Protein AF-A0A7C3T074-F1 (afdb_monomer)

pLDDT: mean 73.23, std 28.39, range [26.39, 98.81]

Nearest PDB structures (foldseek):
  8yrv-assembly1_A-2  TM=8.945E-01  e=2.698E-10  Haliscomenobacter hydrossis DSM 1100
  4daa-assembly1_A  TM=9.000E-01  e=7.318E-10  Bacillus sp. YM-1
  7z79-assembly1_F  TM=8.142E-01  e=2.885E-09  Variovorax paradoxus B4
  7z79-assembly1_D  TM=8.324E-01  e=1.069E-08  Variovorax paradoxus B4
  7z79-assembly1_C  TM=8.256E-01  e=1.371E-08  Variovorax paradoxus B4

Structure (mmCIF, N/CA/C/O backbone):
data_AF-A0A7C3T074-F1
#
_entry.id   AF-A0A7C3T074-F1
#
loop_
_atom_site.group_PDB
_atom_site.id
_atom_site.type_symbol
_atom_site.label_atom_id
_atom_site.label_alt_id
_atom_site.label_comp_id
_atom_site.label_asym_id
_atom_site.label_entity_id
_atom_site.label_seq_id
_atom_site.pdbx_PDB_ins_code
_atom_site.Cartn_x
_atom_site.Cartn_y
_atom_site.Cartn_z
_atom_site.occupancy
_atom_site.B_iso_or_equiv
_atom_site.auth_seq_id
_atom_site.auth_comp_id
_atom_site.auth_asym_id
_atom_site.auth_atom_id
_atom_site.pdbx_PDB_model_num
ATOM 1 N N . MET A 1 1 ? 30.906 -61.778 -3.008 1.00 41.53 1 MET A N 1
ATOM 2 C CA . MET A 1 1 ? 32.115 -61.443 -3.786 1.00 41.53 1 MET A CA 1
ATOM 3 C C . MET A 1 1 ? 32.134 -59.931 -3.968 1.00 41.53 1 MET A C 1
ATOM 5 O O . MET A 1 1 ? 31.502 -59.419 -4.876 1.00 41.53 1 MET A O 1
ATOM 9 N N . SER A 1 2 ? 32.759 -59.229 -3.026 1.00 39.94 2 SER A N 1
ATOM 10 C CA . SER A 1 2 ? 33.323 -57.876 -3.220 1.00 39.94 2 SER A CA 1
ATOM 11 C C . SER A 1 2 ? 34.780 -58.070 -3.710 1.00 39.94 2 SER A C 1
ATOM 13 O O . SER A 1 2 ? 35.243 -59.211 -3.583 1.00 39.94 2 SER A O 1
ATOM 15 N N . PRO A 1 3 ? 35.536 -57.078 -4.241 1.00 50.94 3 PRO A N 1
ATOM 16 C CA . PRO A 1 3 ? 35.605 -55.659 -3.832 1.00 50.94 3 PRO A CA 1
ATOM 17 C C . PRO A 1 3 ? 35.606 -54.669 -5.033 1.00 50.94 3 PRO A C 1
ATOM 19 O O . PRO A 1 3 ? 35.725 -55.079 -6.176 1.00 50.94 3 PRO A O 1
ATOM 22 N N . GLY A 1 4 ? 35.418 -53.351 -4.917 1.00 31.84 4 GLY A N 1
ATOM 23 C CA . GLY A 1 4 ? 35.712 -52.434 -3.818 1.00 31.84 4 GLY A CA 1
ATOM 24 C C . GLY A 1 4 ? 37.075 -51.764 -4.030 1.00 31.84 4 GLY A C 1
ATOM 25 O O . GLY A 1 4 ? 38.063 -52.316 -3.575 1.00 31.84 4 GLY A O 1
ATOM 26 N N . TRP A 1 5 ? 37.121 -50.598 -4.685 1.00 33.44 5 TRP A N 1
ATOM 27 C CA . TRP A 1 5 ? 38.240 -49.632 -4.660 1.00 33.44 5 TRP A CA 1
ATOM 28 C C . TRP A 1 5 ? 37.611 -48.225 -4.698 1.00 33.44 5 TRP A C 1
ATOM 30 O O . TRP A 1 5 ? 36.889 -47.904 -5.635 1.00 33.44 5 TRP A O 1
ATOM 40 N N . CYS A 1 6 ? 37.533 -47.529 -3.561 1.00 30.89 6 CYS A N 1
ATOM 41 C CA . CYS A 1 6 ? 38.534 -46.630 -2.956 1.00 30.89 6 CYS A CA 1
ATOM 42 C C . CYS A 1 6 ? 38.555 -45.216 -3.575 1.00 30.89 6 CYS A C 1
ATOM 44 O O . CYS A 1 6 ? 39.003 -45.012 -4.697 1.00 30.89 6 CYS A O 1
ATOM 46 N N . ALA A 1 7 ? 38.056 -44.265 -2.774 1.00 33.47 7 ALA A N 1
ATOM 47 C CA . ALA A 1 7 ? 38.120 -42.799 -2.889 1.00 33.47 7 ALA A CA 1
ATOM 48 C C . ALA A 1 7 ? 39.539 -42.271 -2.520 1.00 33.47 7 ALA A C 1
ATOM 50 O O . ALA A 1 7 ? 40.455 -43.093 -2.479 1.00 33.47 7 ALA A O 1
ATOM 51 N N . PRO A 1 8 ? 39.769 -41.012 -2.063 1.00 48.97 8 PRO A N 1
ATOM 52 C CA . PRO A 1 8 ? 39.120 -39.693 -2.248 1.00 48.97 8 PRO A CA 1
ATOM 53 C C . PRO A 1 8 ? 40.162 -38.596 -2.638 1.00 48.97 8 PRO A C 1
ATOM 55 O O . PRO A 1 8 ? 41.320 -38.922 -2.823 1.00 48.97 8 PRO A O 1
ATOM 58 N N . HIS A 1 9 ? 39.769 -37.316 -2.761 1.00 32.50 9 HIS A N 1
ATOM 59 C CA . HIS A 1 9 ? 40.535 -36.044 -2.579 1.00 32.50 9 HIS A CA 1
ATOM 60 C C . HIS A 1 9 ? 39.846 -34.974 -3.466 1.00 32.50 9 HIS A C 1
ATOM 62 O O . HIS A 1 9 ? 39.587 -35.237 -4.629 1.00 32.50 9 HIS A O 1
ATOM 68 N N . ALA A 1 10 ? 39.476 -33.763 -3.056 1.00 35.22 10 ALA A N 1
ATOM 69 C CA . ALA A 1 10 ? 39.764 -32.993 -1.861 1.00 35.22 10 ALA A CA 1
ATOM 70 C C . ALA A 1 10 ? 38.614 -32.002 -1.588 1.00 35.22 10 ALA A C 1
ATOM 72 O O . ALA A 1 10 ? 38.007 -31.444 -2.501 1.00 35.22 10 ALA A O 1
ATOM 73 N N . LEU A 1 11 ? 38.360 -31.774 -0.300 1.00 33.09 11 LEU A N 1
ATOM 74 C CA . LEU A 1 11 ? 37.592 -30.656 0.235 1.00 33.09 11 LEU A CA 1
ATOM 75 C C . LEU A 1 11 ? 38.284 -29.338 -0.135 1.00 33.09 11 LEU A C 1
ATOM 77 O O . LEU A 1 11 ? 39.443 -29.141 0.228 1.00 33.09 11 LEU A O 1
ATOM 81 N N . MET A 1 12 ? 37.571 -28.413 -0.776 1.00 33.44 12 MET A N 1
ATOM 82 C CA . MET A 1 12 ? 37.980 -27.011 -0.831 1.00 33.44 12 MET A CA 1
ATOM 83 C C . MET A 1 12 ? 37.020 -26.202 0.040 1.00 33.44 12 MET A C 1
ATOM 85 O O . MET A 1 12 ? 35.936 -25.800 -0.371 1.00 33.44 12 MET A O 1
ATOM 89 N N . ALA A 1 13 ? 37.422 -26.034 1.297 1.00 34.16 13 ALA A N 1
ATOM 90 C CA . ALA A 1 13 ? 36.813 -25.104 2.227 1.00 34.16 13 ALA A CA 1
ATOM 91 C C . ALA A 1 13 ? 37.123 -23.671 1.768 1.00 34.16 13 ALA A C 1
ATOM 93 O O . ALA A 1 13 ? 38.272 -23.229 1.827 1.00 34.16 13 ALA A O 1
ATOM 94 N N . CYS A 1 14 ? 36.106 -22.932 1.325 1.00 29.55 14 CYS A N 1
ATOM 95 C CA . CYS A 1 14 ? 36.203 -21.482 1.194 1.00 29.55 14 CYS A CA 1
ATOM 96 C C . CYS A 1 14 ? 36.228 -20.875 2.602 1.00 29.55 14 CYS A C 1
ATOM 98 O O . CYS A 1 14 ? 35.223 -20.853 3.310 1.00 29.55 14 CYS A O 1
ATOM 100 N N . ARG A 1 15 ? 37.415 -20.427 3.018 1.00 33.84 15 ARG A N 1
ATOM 101 C CA . ARG A 1 15 ? 37.631 -19.627 4.228 1.00 33.84 15 ARG A CA 1
ATOM 102 C C . ARG A 1 15 ? 36.892 -18.281 4.137 1.00 33.84 15 ARG A C 1
ATOM 104 O O . ARG A 1 15 ? 36.799 -17.723 3.044 1.00 33.84 15 ARG A O 1
ATOM 111 N N . PRO A 1 16 ? 36.428 -17.732 5.273 1.00 34.38 16 PRO A N 1
ATOM 112 C CA . PRO A 1 16 ? 35.815 -16.412 5.329 1.00 34.38 16 PRO A CA 1
ATOM 113 C C . PRO A 1 16 ? 36.868 -15.326 5.077 1.00 34.38 16 PRO A C 1
ATOM 115 O O . PRO A 1 16 ? 37.945 -15.343 5.673 1.00 34.38 16 PRO A O 1
ATOM 118 N N . ALA A 1 17 ? 36.554 -14.380 4.194 1.00 38.56 17 ALA A N 1
ATOM 119 C CA . ALA A 1 17 ? 37.351 -13.178 4.004 1.00 38.56 17 ALA A CA 1
ATOM 120 C C . ALA A 1 17 ? 37.118 -12.230 5.190 1.00 38.56 17 ALA A C 1
ATOM 122 O O . ALA A 1 17 ? 36.073 -11.593 5.301 1.00 38.56 17 ALA A O 1
ATOM 123 N N . THR A 1 18 ? 38.097 -12.149 6.088 1.00 36.38 18 THR A N 1
ATOM 124 C CA . THR A 1 18 ? 38.253 -11.033 7.022 1.00 36.38 18 THR A CA 1
ATOM 125 C C . THR A 1 18 ? 38.696 -9.811 6.221 1.00 36.38 18 THR A C 1
ATOM 127 O O . THR A 1 18 ? 39.829 -9.764 5.746 1.00 36.38 18 THR A O 1
ATOM 130 N N . LEU A 1 19 ? 37.794 -8.851 6.026 1.00 39.78 19 LEU A N 1
ATOM 131 C CA . LEU A 1 19 ? 38.133 -7.518 5.534 1.00 39.78 19 LEU A CA 1
ATOM 132 C C . LEU A 1 19 ? 38.333 -6.608 6.743 1.00 39.78 19 LEU A C 1
ATOM 134 O O . LEU A 1 19 ? 37.400 -6.335 7.497 1.00 39.78 19 LEU A O 1
ATOM 138 N N . ASP A 1 20 ? 39.584 -6.197 6.916 1.00 34.16 20 ASP A N 1
ATOM 139 C CA . ASP A 1 20 ? 40.041 -5.270 7.936 1.00 34.16 20 ASP A CA 1
ATOM 140 C C . ASP A 1 20 ? 39.284 -3.940 7.867 1.00 34.16 20 ASP A C 1
ATOM 142 O O . ASP A 1 20 ? 39.192 -3.283 6.827 1.00 34.16 20 ASP A O 1
ATOM 146 N N . ALA A 1 21 ? 38.769 -3.530 9.024 1.00 36.75 21 ALA A N 1
ATOM 147 C CA . ALA A 1 21 ? 38.187 -2.223 9.253 1.00 36.75 21 ALA A CA 1
ATOM 148 C C . ALA A 1 21 ? 39.281 -1.146 9.169 1.00 36.75 21 ALA A C 1
ATOM 150 O O . ALA A 1 21 ? 40.006 -0.892 10.131 1.00 36.75 21 ALA A O 1
ATOM 151 N N . GLN A 1 22 ? 39.393 -0.484 8.018 1.00 40.97 22 GLN A N 1
ATOM 152 C CA . GLN A 1 22 ? 40.164 0.751 7.904 1.00 40.97 22 GLN A CA 1
ATOM 153 C C . GLN A 1 22 ? 39.324 1.929 8.411 1.00 40.97 22 GLN A C 1
ATOM 155 O O . GLN A 1 22 ? 38.301 2.301 7.833 1.00 40.97 22 GLN A O 1
ATOM 160 N N . ALA A 1 23 ? 39.776 2.507 9.523 1.00 37.81 23 ALA A N 1
ATOM 161 C CA . ALA A 1 23 ? 39.203 3.683 10.158 1.00 37.81 23 ALA A CA 1
ATOM 162 C C . ALA A 1 23 ? 39.186 4.892 9.201 1.00 37.81 23 ALA A C 1
ATOM 164 O O . ALA A 1 23 ? 40.225 5.345 8.721 1.00 37.81 23 ALA A O 1
ATOM 165 N N . HIS A 1 24 ? 37.994 5.437 8.950 1.00 37.69 24 HIS A N 1
ATOM 166 C CA . HIS A 1 24 ? 37.816 6.724 8.277 1.00 37.69 24 HIS A CA 1
ATOM 167 C C . HIS A 1 24 ? 38.182 7.882 9.225 1.00 37.69 24 HIS A C 1
ATOM 169 O O . HIS A 1 24 ? 37.733 7.884 10.375 1.00 37.69 24 HIS A O 1
ATOM 175 N N . PRO A 1 25 ? 38.938 8.902 8.778 1.00 43.75 25 PRO A N 1
ATOM 176 C CA . PRO A 1 25 ? 39.218 10.074 9.597 1.00 43.75 25 PRO A CA 1
ATOM 177 C C . PRO A 1 25 ? 37.944 10.896 9.854 1.00 43.75 25 PRO A C 1
ATOM 179 O O . PRO A 1 25 ? 37.106 11.088 8.971 1.00 43.75 25 PRO A O 1
ATOM 182 N N . ALA A 1 26 ? 37.821 11.387 11.088 1.00 44.56 26 ALA A N 1
ATOM 183 C CA . ALA A 1 26 ? 36.687 12.151 11.596 1.00 44.56 26 ALA A CA 1
ATOM 184 C C . ALA A 1 26 ? 36.296 13.333 10.685 1.00 44.56 26 ALA A C 1
ATOM 186 O O . ALA A 1 26 ? 37.129 14.155 10.295 1.00 44.56 26 ALA A O 1
ATOM 187 N N . ARG A 1 27 ? 34.993 13.444 10.387 1.00 40.78 27 ARG A N 1
ATOM 188 C CA . ARG A 1 27 ? 34.387 14.605 9.717 1.00 40.78 27 ARG A CA 1
ATOM 189 C C . ARG A 1 27 ? 34.703 15.881 10.503 1.00 40.78 27 ARG A C 1
ATOM 191 O O . ARG A 1 27 ? 34.328 16.001 11.666 1.00 40.78 27 ARG A O 1
ATOM 198 N N . LYS A 1 28 ? 35.326 16.866 9.849 1.00 41.34 28 LYS A N 1
ATOM 199 C CA . LYS A 1 28 ? 35.397 18.243 10.363 1.00 41.34 28 LYS A CA 1
ATOM 200 C C . LYS A 1 28 ? 33.974 18.789 10.533 1.00 41.34 28 LYS A C 1
ATOM 202 O O . LYS A 1 28 ? 33.164 18.696 9.612 1.00 41.34 28 LYS A O 1
ATOM 207 N N . ALA A 1 29 ? 33.687 19.341 11.710 1.00 44.12 29 ALA A N 1
ATOM 208 C CA . ALA A 1 29 ? 32.409 19.962 12.038 1.00 44.12 29 ALA A CA 1
ATOM 209 C C . ALA A 1 29 ? 32.115 21.146 11.100 1.00 44.12 29 ALA A C 1
ATOM 211 O O . ALA A 1 29 ? 32.969 22.002 10.865 1.00 44.12 29 ALA A O 1
ATOM 212 N N . GLN A 1 30 ? 30.899 21.182 10.562 1.00 41.69 30 GLN A N 1
ATOM 213 C CA . GLN A 1 30 ? 30.409 22.258 9.707 1.00 41.69 30 GLN A CA 1
ATOM 214 C C . GLN A 1 30 ? 29.827 23.374 10.592 1.00 41.69 30 GLN A C 1
ATOM 216 O O . GLN A 1 30 ? 29.063 23.056 11.506 1.00 41.69 30 GLN A O 1
ATOM 221 N N . PRO A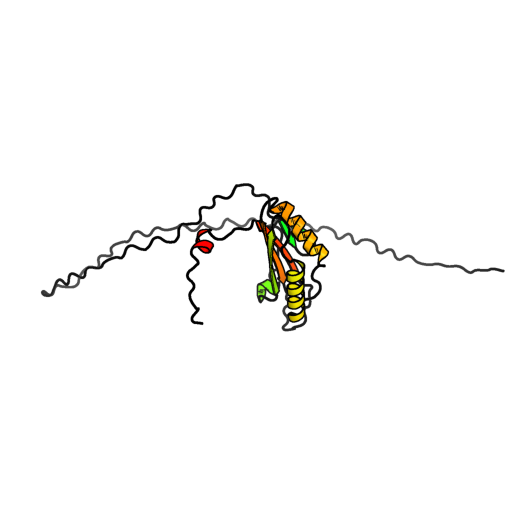 1 31 ? 30.158 24.663 10.376 1.00 43.94 31 PRO A N 1
ATOM 222 C CA . PRO A 1 31 ? 29.579 25.741 11.173 1.00 43.94 31 PRO A CA 1
ATOM 223 C C . PRO A 1 31 ? 28.058 25.844 10.947 1.00 43.94 31 PRO A C 1
ATOM 225 O O . PRO A 1 31 ? 27.579 25.544 9.846 1.00 43.94 31 PRO A O 1
ATOM 228 N N . PRO A 1 32 ? 27.281 26.257 11.968 1.00 49.22 32 PRO A N 1
ATOM 229 C CA . PRO A 1 32 ? 25.828 26.321 11.872 1.00 49.22 32 PRO A CA 1
ATOM 230 C C . PRO A 1 32 ? 25.384 27.346 10.820 1.00 49.22 32 PRO A C 1
ATOM 232 O O . PRO A 1 32 ? 25.951 28.433 10.703 1.00 49.22 32 PRO A O 1
ATOM 235 N N . ARG A 1 33 ? 24.345 26.995 10.051 1.00 36.50 33 ARG A N 1
ATOM 236 C CA . ARG A 1 33 ? 23.727 27.899 9.071 1.00 36.50 33 ARG A CA 1
ATOM 237 C C . ARG A 1 33 ? 23.084 29.093 9.796 1.00 36.50 33 ARG A C 1
ATOM 239 O O . ARG A 1 33 ? 22.420 28.877 10.811 1.00 36.50 33 ARG A O 1
ATOM 246 N N . PRO A 1 34 ? 23.218 30.328 9.282 1.00 36.97 34 PRO A N 1
ATOM 247 C CA . PRO A 1 34 ? 22.551 31.480 9.873 1.00 36.97 34 PRO A CA 1
ATOM 248 C C . PRO A 1 34 ? 21.032 31.332 9.734 1.00 36.97 34 PRO A C 1
ATOM 250 O O . PRO A 1 34 ? 20.512 31.082 8.646 1.00 36.97 34 PRO A O 1
ATOM 253 N N . GLN A 1 35 ? 20.321 31.471 10.852 1.00 41.44 35 GLN A N 1
ATOM 254 C CA . GLN A 1 35 ? 18.862 31.496 10.877 1.00 41.44 35 GLN A CA 1
ATOM 255 C C . GLN A 1 35 ? 18.373 32.802 10.235 1.00 41.44 35 GLN A C 1
ATOM 257 O O . GLN A 1 35 ? 18.822 33.891 10.597 1.00 41.44 35 GLN A O 1
ATOM 262 N N . GLY A 1 36 ? 17.476 32.688 9.254 1.00 33.19 36 GLY A N 1
ATOM 263 C CA . GLY A 1 36 ? 16.875 33.831 8.572 1.00 33.19 36 GLY A CA 1
ATOM 264 C C . GLY A 1 36 ? 16.106 34.714 9.553 1.00 33.19 36 GLY A C 1
ATOM 265 O O . GLY A 1 36 ? 15.187 34.258 10.229 1.00 33.19 36 GLY A O 1
ATOM 266 N N . ARG A 1 37 ? 16.493 35.987 9.635 1.00 32.66 37 ARG A N 1
ATOM 267 C CA . ARG A 1 37 ? 15.823 37.004 10.446 1.00 32.66 37 ARG A CA 1
ATOM 268 C C . ARG A 1 37 ? 14.631 37.539 9.654 1.00 32.66 37 ARG A C 1
ATOM 270 O O . ARG A 1 37 ? 14.817 38.100 8.577 1.00 32.66 37 ARG A O 1
ATOM 277 N N . VAL A 1 38 ? 13.419 37.375 10.176 1.00 36.09 38 VAL A N 1
ATOM 278 C CA . VAL A 1 38 ? 12.221 38.024 9.625 1.00 36.09 38 VAL A CA 1
ATOM 279 C C . VAL A 1 38 ? 12.325 39.522 9.908 1.00 36.09 38 VAL A C 1
ATOM 281 O O . VAL A 1 38 ? 12.364 39.943 11.063 1.00 36.09 38 VAL A O 1
ATOM 284 N N . ILE A 1 39 ? 12.422 40.326 8.852 1.00 35.81 39 ILE A N 1
ATOM 285 C CA . ILE A 1 39 ? 12.436 41.787 8.939 1.00 35.81 39 ILE A CA 1
ATOM 286 C C . ILE A 1 39 ? 10.995 42.257 8.736 1.00 35.81 39 ILE A C 1
ATOM 288 O O . ILE A 1 39 ? 10.463 42.174 7.631 1.00 35.81 39 ILE A O 1
ATOM 292 N N . HIS A 1 40 ? 10.348 42.748 9.793 1.00 31.16 40 HIS A N 1
ATOM 293 C CA . HIS A 1 40 ? 9.096 43.486 9.648 1.00 31.16 40 HIS A CA 1
ATOM 294 C C . HIS A 1 40 ? 9.413 44.860 9.044 1.00 31.16 40 HIS A C 1
ATOM 296 O O . HIS A 1 40 ? 9.944 45.737 9.722 1.00 31.16 40 HIS A O 1
ATOM 302 N N . SER A 1 41 ? 9.121 45.042 7.755 1.00 33.25 41 SER A N 1
ATOM 303 C CA . SER A 1 41 ? 9.122 46.360 7.120 1.00 33.25 41 SER A CA 1
ATOM 304 C C . SER A 1 41 ? 7.862 47.107 7.555 1.00 33.25 41 SER A C 1
ATOM 306 O O . SER A 1 41 ? 6.749 46.758 7.166 1.00 33.25 41 SER A O 1
ATOM 308 N N . SER A 1 42 ? 8.034 48.125 8.395 1.00 35.56 42 SER A N 1
ATOM 309 C CA . SER A 1 42 ? 7.025 49.155 8.604 1.00 35.56 42 SER A CA 1
ATOM 310 C C . SER A 1 42 ? 6.942 50.028 7.349 1.00 35.56 42 SER A C 1
ATOM 312 O O . SER A 1 42 ? 7.958 50.434 6.781 1.00 35.56 42 SER A O 1
ATOM 314 N N . ALA A 1 43 ? 5.717 50.287 6.892 1.00 36.69 43 ALA A N 1
ATOM 315 C CA . ALA A 1 43 ? 5.436 51.122 5.735 1.00 36.69 43 ALA A CA 1
ATOM 316 C C . ALA A 1 43 ? 5.946 52.555 5.970 1.00 36.69 43 ALA A C 1
ATOM 318 O O . ALA A 1 43 ? 5.363 53.327 6.731 1.00 36.69 43 ALA A O 1
ATOM 319 N N . GLY A 1 44 ? 7.051 52.906 5.313 1.00 28.89 44 GLY A N 1
ATOM 320 C CA . GLY A 1 44 ? 7.538 54.274 5.220 1.00 28.89 44 GLY A CA 1
ATOM 321 C C . GLY A 1 44 ? 6.757 55.036 4.154 1.00 28.89 44 GLY A C 1
ATOM 322 O O . GLY A 1 44 ? 6.809 54.698 2.974 1.00 28.89 44 GLY A O 1
ATOM 323 N N . ILE A 1 45 ? 6.042 56.082 4.564 1.00 39.12 45 ILE A N 1
ATOM 324 C CA . ILE A 1 45 ? 5.458 57.075 3.658 1.00 39.12 45 ILE A CA 1
ATOM 325 C C . ILE A 1 45 ? 6.615 57.870 3.041 1.00 39.12 45 ILE A C 1
ATOM 327 O O . ILE A 1 45 ? 7.220 58.715 3.701 1.00 39.12 45 ILE A O 1
ATOM 331 N N . ALA A 1 46 ? 6.932 57.608 1.774 1.00 33.19 46 ALA A N 1
ATOM 332 C CA . ALA A 1 46 ? 7.877 58.417 1.015 1.00 33.19 46 ALA A CA 1
ATOM 333 C C . ALA A 1 46 ? 7.193 59.717 0.555 1.00 33.19 46 ALA A C 1
ATOM 335 O O . ALA A 1 46 ? 6.283 59.702 -0.274 1.00 33.19 46 ALA A O 1
ATOM 336 N N . ARG A 1 47 ? 7.632 60.858 1.100 1.00 31.06 47 ARG A N 1
ATOM 337 C CA . ARG A 1 47 ? 7.318 62.193 0.570 1.00 31.06 47 ARG A CA 1
ATOM 338 C C . ARG A 1 47 ? 8.272 62.508 -0.583 1.00 31.06 47 ARG A C 1
ATOM 340 O O . ARG A 1 47 ? 9.468 62.650 -0.356 1.00 31.06 47 ARG A O 1
ATOM 347 N N . PHE A 1 48 ? 7.737 62.675 -1.789 1.00 33.22 48 PHE A N 1
ATOM 348 C CA . PHE A 1 48 ? 8.451 63.299 -2.906 1.00 33.22 48 PHE A CA 1
ATOM 349 C C . PHE A 1 48 ? 8.280 64.828 -2.843 1.00 33.22 48 PHE A C 1
ATOM 351 O O . PHE A 1 48 ? 7.142 65.296 -2.751 1.00 33.22 48 PHE A O 1
ATOM 358 N N . PRO A 1 49 ? 9.361 65.629 -2.877 1.00 33.06 49 PRO A N 1
ATOM 359 C CA . PRO A 1 49 ? 9.256 67.079 -2.922 1.00 33.06 49 PRO A CA 1
ATOM 360 C C . PRO A 1 49 ? 9.182 67.596 -4.367 1.00 33.06 49 PRO A C 1
ATOM 362 O O . PRO A 1 49 ? 9.982 67.217 -5.214 1.00 33.06 49 PRO A O 1
ATOM 365 N N . GLY A 1 50 ? 8.272 68.547 -4.595 1.00 32.94 50 GLY A N 1
ATOM 366 C CA . GLY A 1 50 ? 8.469 69.626 -5.568 1.00 32.94 50 GLY A CA 1
ATOM 367 C C . GLY A 1 50 ? 8.033 69.368 -7.010 1.00 32.94 50 GLY A C 1
ATOM 368 O O . GLY A 1 50 ? 8.872 69.224 -7.890 1.00 32.94 50 GLY A O 1
ATOM 369 N N . MET A 1 51 ? 6.731 69.471 -7.287 1.00 34.47 51 MET A N 1
ATOM 370 C CA . MET A 1 51 ? 6.252 69.921 -8.599 1.00 34.47 51 MET A CA 1
ATOM 371 C C . MET A 1 51 ? 5.032 70.834 -8.431 1.00 34.47 51 MET A C 1
ATOM 373 O O . MET A 1 51 ? 4.179 70.619 -7.572 1.00 34.47 51 MET A O 1
ATOM 377 N N . ASN A 1 52 ? 5.058 71.928 -9.191 1.00 33.44 52 ASN A N 1
ATOM 378 C CA . ASN A 1 52 ? 4.311 73.164 -8.984 1.00 33.44 52 ASN A CA 1
ATOM 379 C C . ASN A 1 52 ? 2.793 73.053 -9.186 1.00 33.44 52 ASN A C 1
ATOM 381 O O . ASN A 1 52 ? 2.287 72.230 -9.943 1.00 33.44 52 ASN A O 1
ATOM 385 N N . ARG A 1 53 ? 2.093 73.967 -8.503 1.00 35.66 53 ARG A N 1
ATOM 386 C CA . ARG A 1 53 ? 0.641 74.188 -8.516 1.00 35.66 53 ARG A CA 1
ATOM 387 C C . ARG A 1 53 ? 0.109 74.502 -9.919 1.00 35.66 53 ARG A C 1
ATOM 389 O O . ARG A 1 53 ? 0.622 75.406 -10.571 1.00 35.66 53 ARG A O 1
ATOM 396 N N . LEU A 1 54 ? -1.023 73.895 -10.271 1.00 36.97 54 LEU A N 1
ATOM 397 C CA . LEU A 1 54 ? -2.045 74.503 -11.129 1.00 36.97 54 LEU A CA 1
ATOM 398 C C . LEU A 1 54 ? -3.417 74.345 -10.443 1.00 36.97 54 LEU A C 1
ATOM 400 O O . LEU A 1 54 ? -3.654 73.303 -9.826 1.00 36.97 54 LEU A O 1
ATOM 404 N N . PRO A 1 55 ? -4.296 75.365 -10.464 1.00 32.38 55 PRO A N 1
ATOM 405 C CA . PRO A 1 55 ? -5.554 75.342 -9.732 1.00 32.38 55 PRO A CA 1
ATOM 406 C C . PRO A 1 55 ? -6.693 74.781 -10.589 1.00 32.38 55 PRO A C 1
ATOM 408 O O . PRO A 1 55 ? -6.828 75.111 -11.763 1.00 32.38 55 PRO A O 1
ATOM 411 N N . GLY A 1 56 ? -7.561 73.999 -9.951 1.00 34.75 56 GLY A N 1
ATOM 412 C CA . GLY A 1 56 ? -8.847 73.584 -10.501 1.00 34.75 56 GLY A CA 1
ATOM 413 C C . GLY A 1 56 ? -8.904 72.096 -10.818 1.00 34.75 56 GLY A C 1
ATOM 414 O O . GLY A 1 56 ? -8.248 71.637 -11.748 1.00 34.75 56 GLY A O 1
ATOM 415 N N . SER A 1 57 ? -9.712 71.368 -10.039 1.00 31.30 57 SER A N 1
ATOM 416 C CA . SER A 1 57 ? -10.670 70.340 -10.491 1.00 31.30 57 SER A CA 1
ATOM 417 C C . SER A 1 57 ? -10.949 69.299 -9.400 1.00 31.30 57 SER A C 1
ATOM 419 O O . SER A 1 57 ? -10.065 68.565 -8.979 1.00 31.30 57 SER A O 1
ATOM 421 N N . ILE A 1 58 ? -12.227 69.238 -9.014 1.00 33.00 58 ILE A N 1
ATOM 422 C CA . ILE A 1 58 ? -13.029 68.019 -8.819 1.00 33.00 58 ILE A CA 1
ATOM 423 C C . ILE A 1 58 ? -12.509 67.025 -7.761 1.00 33.00 58 ILE A C 1
ATOM 425 O O . ILE A 1 58 ? -11.713 66.129 -8.027 1.00 33.00 58 ILE A O 1
ATOM 429 N N . ILE A 1 59 ? -13.075 67.125 -6.554 1.00 31.91 59 ILE A N 1
ATOM 430 C CA . ILE A 1 59 ? -13.017 66.069 -5.537 1.00 31.91 59 ILE A CA 1
ATOM 431 C C . ILE A 1 59 ? -13.990 64.961 -5.964 1.00 31.91 59 ILE A C 1
ATOM 433 O O . ILE A 1 59 ? -15.194 65.057 -5.728 1.00 31.91 59 ILE A O 1
ATOM 437 N N . LEU A 1 60 ? -13.478 63.909 -6.604 1.00 30.09 60 LEU A N 1
ATOM 438 C CA . LEU A 1 60 ? -14.210 62.657 -6.787 1.00 30.09 60 LEU A CA 1
ATOM 439 C C . LEU A 1 60 ? -14.030 61.815 -5.514 1.00 30.09 60 LEU A C 1
ATOM 441 O O . LEU A 1 60 ? -12.959 61.263 -5.265 1.00 30.09 60 LEU A O 1
ATOM 445 N N . LEU A 1 61 ? -15.069 61.747 -4.679 1.00 33.78 61 LEU A N 1
ATOM 446 C CA . LEU A 1 61 ? -15.127 60.851 -3.521 1.00 33.78 61 LEU A CA 1
ATOM 447 C C . LEU A 1 61 ? -15.312 59.406 -4.005 1.00 33.78 61 LEU A C 1
ATOM 449 O O . LEU A 1 61 ? -16.411 58.854 -3.999 1.00 33.78 61 LEU A O 1
ATOM 453 N N . THR A 1 62 ? -14.221 58.772 -4.424 1.00 31.02 62 THR A N 1
ATOM 454 C CA . THR A 1 62 ? -14.199 57.326 -4.644 1.00 31.02 62 THR A CA 1
ATOM 455 C C . THR A 1 62 ? -14.174 56.646 -3.278 1.00 31.02 62 THR A C 1
ATOM 457 O O . THR A 1 62 ? -13.134 56.539 -2.629 1.00 31.02 62 THR A O 1
ATOM 460 N N . ARG A 1 63 ? -15.342 56.203 -2.805 1.00 30.38 63 ARG A N 1
ATOM 461 C CA . ARG A 1 63 ? -15.451 55.261 -1.686 1.00 30.38 63 ARG A CA 1
ATOM 462 C C . ARG A 1 63 ? -14.784 53.947 -2.099 1.00 30.38 63 ARG A C 1
ATOM 464 O O . ARG A 1 63 ? -15.383 53.134 -2.793 1.00 30.38 63 ARG A O 1
ATOM 471 N N . ILE A 1 64 ? -13.545 53.737 -1.666 1.00 34.94 64 ILE A N 1
ATOM 472 C CA . ILE A 1 64 ? -12.906 52.420 -1.699 1.00 34.94 64 ILE A CA 1
ATOM 473 C C . ILE A 1 64 ? -13.483 51.625 -0.523 1.00 34.94 64 ILE A C 1
ATOM 475 O O . ILE A 1 64 ? -13.069 51.785 0.624 1.00 34.94 64 ILE A O 1
ATOM 479 N N . CYS A 1 65 ? -14.490 50.798 -0.801 1.00 26.39 65 CYS A N 1
ATOM 480 C CA . CYS A 1 65 ? -14.922 49.744 0.109 1.00 26.39 65 CYS A CA 1
ATOM 481 C C . CYS A 1 65 ? -13.852 48.646 0.111 1.00 26.39 65 CYS A C 1
ATOM 483 O O . CYS A 1 65 ? -13.802 47.822 -0.797 1.00 26.39 65 CYS A O 1
ATOM 485 N N . ILE A 1 66 ? -12.990 48.638 1.128 1.00 37.81 66 ILE A N 1
ATOM 486 C CA . ILE A 1 66 ? -12.142 47.482 1.431 1.00 37.81 66 ILE A CA 1
ATOM 487 C C . ILE A 1 66 ? -13.075 46.409 2.000 1.00 37.81 66 ILE A C 1
ATOM 489 O O . ILE A 1 66 ? -13.532 46.509 3.137 1.00 37.81 66 ILE A O 1
ATOM 493 N N . THR A 1 67 ? -13.418 45.411 1.188 1.00 37.72 67 THR A N 1
ATOM 494 C CA . THR A 1 67 ? -14.125 44.214 1.648 1.00 37.72 67 THR A CA 1
ATOM 495 C C . THR A 1 67 ? -13.251 43.493 2.667 1.00 37.72 67 THR A C 1
ATOM 497 O O . THR A 1 67 ? -12.140 43.071 2.344 1.00 37.72 67 THR A O 1
ATOM 500 N N . ALA A 1 68 ? -13.752 43.365 3.896 1.00 39.69 68 ALA A N 1
ATOM 501 C CA . ALA A 1 68 ? -13.184 42.489 4.907 1.00 39.69 68 ALA A CA 1
ATOM 502 C C . ALA A 1 68 ? -13.058 41.072 4.327 1.00 39.69 68 ALA A C 1
ATOM 504 O O . ALA A 1 68 ? -14.028 40.525 3.797 1.00 39.69 68 ALA A O 1
ATOM 505 N N . GLY A 1 69 ? -11.848 40.513 4.382 1.00 36.84 69 GLY A N 1
ATOM 506 C CA . GLY A 1 69 ? -11.580 39.147 3.955 1.00 36.84 69 GLY A CA 1
ATOM 507 C C . GLY A 1 69 ? -12.487 38.173 4.699 1.00 36.84 69 GLY A C 1
ATOM 508 O O . GLY A 1 69 ? -12.657 38.263 5.914 1.00 36.84 69 GLY A O 1
ATOM 509 N N . THR A 1 70 ? -13.087 37.246 3.962 1.00 41.06 70 THR A N 1
ATOM 510 C CA . THR A 1 70 ? -13.754 36.085 4.548 1.00 41.06 70 THR A CA 1
ATOM 511 C C . THR A 1 70 ? -12.755 35.331 5.430 1.00 41.06 70 THR A C 1
ATOM 513 O O . THR A 1 70 ? -11.636 35.093 4.964 1.00 41.06 70 THR A O 1
ATOM 516 N N . PRO A 1 71 ? -13.111 34.940 6.667 1.00 49.38 71 PRO A N 1
ATOM 517 C CA . PRO A 1 71 ? -12.235 34.104 7.472 1.00 49.38 71 PRO A CA 1
ATOM 518 C C . PRO A 1 71 ? -11.965 32.802 6.713 1.00 49.38 71 PRO A C 1
ATOM 520 O O . PRO A 1 71 ? -12.888 32.171 6.190 1.00 49.38 71 PRO A O 1
ATOM 523 N N . GLY A 1 72 ? -10.685 32.440 6.603 1.00 41.88 72 GLY A N 1
ATOM 524 C CA . GLY A 1 72 ? -10.276 31.142 6.080 1.00 41.88 72 GLY A CA 1
ATOM 525 C C . GLY A 1 72 ? -10.892 30.005 6.904 1.00 41.88 72 GLY A C 1
ATOM 526 O O . GLY A 1 72 ? -11.337 30.237 8.033 1.00 41.88 72 GLY A O 1
ATOM 527 N N . PRO A 1 73 ? -10.956 28.780 6.354 1.00 48.56 73 PRO A N 1
ATOM 528 C CA . PRO A 1 73 ? -11.443 27.629 7.105 1.00 48.56 73 PRO A CA 1
ATOM 529 C C . PRO A 1 73 ? -10.669 27.507 8.429 1.00 48.56 73 PRO A C 1
ATOM 531 O O . PRO A 1 73 ? -9.466 27.784 8.439 1.00 48.56 73 PRO A O 1
ATOM 534 N N . PRO A 1 74 ? -11.333 27.125 9.536 1.00 49.59 74 PRO A N 1
ATOM 535 C CA . PRO A 1 74 ? -10.671 27.011 10.828 1.00 49.59 74 PRO A CA 1
ATOM 536 C C . PRO A 1 74 ? -9.479 26.057 10.712 1.00 49.59 74 PRO A C 1
ATOM 538 O O . PRO A 1 74 ? -9.599 24.969 10.137 1.00 49.59 74 PRO A O 1
ATOM 541 N N . GLU A 1 75 ? -8.321 26.480 11.227 1.00 45.88 75 GLU A N 1
ATOM 542 C CA . GLU A 1 75 ? -7.159 25.608 11.382 1.00 45.88 75 GLU A CA 1
ATOM 543 C C . GLU A 1 75 ? -7.597 24.344 12.126 1.00 45.88 75 GLU A C 1
ATOM 545 O O . GLU A 1 75 ? -8.243 24.418 13.172 1.00 45.88 75 GLU A O 1
ATOM 550 N N . ARG A 1 76 ? -7.287 23.170 11.560 1.00 48.59 76 ARG A N 1
ATOM 551 C CA . ARG A 1 76 ? -7.554 21.890 12.221 1.00 48.59 76 ARG A CA 1
ATOM 552 C C . ARG A 1 76 ? -6.771 21.855 13.529 1.00 48.59 76 ARG A C 1
ATOM 554 O O . ARG A 1 76 ? -5.552 21.688 13.520 1.00 48.59 76 ARG A O 1
ATOM 561 N N . GLU A 1 77 ? -7.491 21.993 14.630 1.00 40.62 77 GLU A N 1
ATOM 562 C CA . GLU A 1 77 ? -6.983 21.807 15.979 1.00 40.62 77 GLU A CA 1
ATOM 563 C C . GLU A 1 77 ? -6.409 20.384 16.092 1.00 40.62 77 GLU A C 1
ATOM 565 O O . GLU A 1 77 ? -7.118 19.390 15.918 1.00 40.62 77 GLU A O 1
ATOM 570 N N . LYS A 1 78 ? -5.093 20.273 16.302 1.00 42.16 78 LYS A N 1
ATOM 571 C CA . LYS A 1 78 ? -4.395 18.991 16.474 1.00 42.16 78 LYS A CA 1
ATOM 572 C C . LYS A 1 78 ? -4.637 18.451 17.886 1.00 42.16 78 LYS A C 1
ATOM 574 O O . LYS A 1 78 ? -3.702 18.325 18.664 1.00 42.16 78 LYS A O 1
ATOM 579 N N . ASN A 1 79 ? -5.882 18.122 18.210 1.00 38.94 79 ASN A N 1
ATOM 580 C CA . ASN A 1 79 ? -6.224 17.432 19.451 1.00 38.94 79 ASN A CA 1
ATOM 581 C C . ASN A 1 79 ? -6.272 15.923 19.182 1.00 38.94 79 ASN A C 1
ATOM 583 O O . ASN A 1 79 ? -7.339 15.331 19.038 1.00 38.94 79 ASN A O 1
ATOM 587 N N . GLY A 1 80 ? -5.092 15.315 19.052 1.00 40.22 80 GLY A N 1
ATOM 588 C CA . GLY A 1 80 ? -4.911 13.863 19.100 1.00 40.22 80 GLY A CA 1
ATOM 589 C C . GLY A 1 80 ? -4.116 13.499 20.356 1.00 40.22 80 GLY A C 1
ATOM 590 O O . GLY A 1 80 ? -3.246 14.282 20.740 1.00 40.22 80 GLY A O 1
ATOM 591 N N . PRO A 1 81 ? -4.400 12.364 21.019 1.00 44.03 81 PRO A N 1
ATOM 592 C CA . PRO A 1 81 ? -3.674 11.974 22.219 1.00 44.03 81 PRO A CA 1
ATOM 593 C C . PRO A 1 81 ? -2.181 11.834 21.896 1.00 44.03 81 PRO A C 1
ATOM 595 O O . PRO A 1 81 ? -1.794 11.100 20.986 1.00 44.03 81 PRO A O 1
ATOM 598 N N . GLU A 1 82 ? -1.345 12.558 22.642 1.00 39.75 82 GLU A N 1
ATOM 599 C CA . GLU A 1 82 ? 0.103 12.366 22.695 1.00 39.75 82 GLU A CA 1
ATOM 600 C C . GLU A 1 82 ? 0.412 10.999 23.314 1.00 39.75 82 GLU A C 1
ATOM 602 O O . GLU A 1 82 ? 0.741 10.860 24.486 1.00 39.75 82 GLU A O 1
ATOM 607 N N . ALA A 1 83 ? 0.309 9.967 22.492 1.00 40.59 83 ALA A N 1
ATOM 608 C CA . ALA A 1 83 ? 1.041 8.730 22.659 1.00 40.59 83 ALA A CA 1
ATOM 609 C C . ALA A 1 83 ? 1.649 8.437 21.291 1.00 40.59 83 ALA A C 1
ATOM 611 O O . ALA A 1 83 ? 1.040 7.775 20.453 1.00 40.59 83 ALA A O 1
ATOM 612 N N . ARG A 1 84 ? 2.831 9.004 21.018 1.00 46.97 84 ARG A N 1
ATOM 613 C CA . ARG A 1 84 ? 3.636 8.597 19.860 1.00 46.97 84 ARG A CA 1
ATOM 614 C C . ARG A 1 84 ? 4.186 7.196 20.137 1.00 46.97 84 ARG A C 1
ATOM 616 O O . ARG A 1 84 ? 5.364 7.044 20.428 1.00 46.97 84 ARG A O 1
ATOM 623 N N . GLY A 1 85 ? 3.324 6.182 20.092 1.00 59.22 85 GLY A N 1
ATOM 624 C CA . GLY A 1 85 ? 3.785 4.872 19.658 1.00 59.22 85 GLY A CA 1
ATOM 625 C C . GLY A 1 85 ? 4.354 5.070 18.258 1.00 59.22 85 GLY A C 1
ATOM 626 O O . GLY A 1 85 ? 3.702 5.696 17.416 1.00 59.22 85 GLY A O 1
ATOM 627 N N . GLU A 1 86 ? 5.606 4.677 18.048 1.00 81.31 86 GLU A N 1
ATOM 628 C CA . GLU A 1 86 ? 6.253 4.818 16.747 1.00 81.31 86 GLU A CA 1
ATOM 629 C C . GLU A 1 86 ? 5.420 4.052 15.711 1.00 81.31 86 GLU A C 1
ATOM 631 O O . GLU A 1 86 ? 5.140 2.864 15.866 1.00 81.31 86 GLU A O 1
ATOM 636 N N . MET A 1 87 ? 4.927 4.766 14.692 1.00 93.06 87 MET A N 1
ATOM 637 C CA . MET A 1 87 ? 4.101 4.174 13.639 1.00 93.06 87 MET A CA 1
ATOM 638 C C . MET A 1 87 ? 4.916 3.086 12.949 1.00 93.06 87 MET A C 1
ATOM 640 O O . MET A 1 87 ? 5.939 3.394 12.344 1.00 93.06 87 MET A O 1
ATOM 644 N N . LYS A 1 88 ? 4.439 1.844 12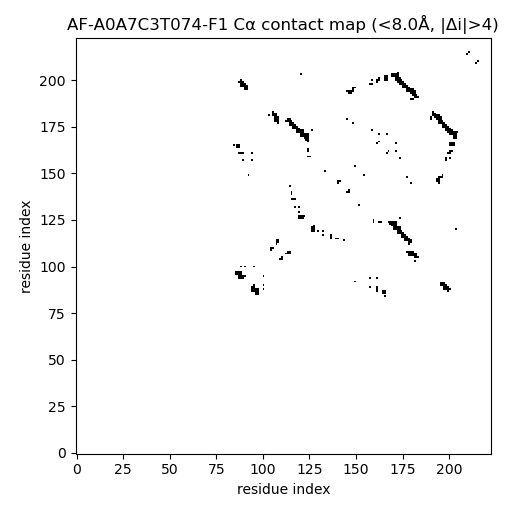.965 1.00 98.06 88 LYS A N 1
ATOM 645 C CA . LYS A 1 88 ? 5.067 0.749 12.229 1.00 98.06 88 LYS A CA 1
ATOM 646 C C . LYS A 1 88 ? 4.560 0.691 10.792 1.00 98.06 88 LYS A C 1
ATOM 648 O O . LYS A 1 88 ? 3.405 1.007 10.500 1.00 98.06 88 LYS A O 1
ATOM 653 N N . VAL A 1 89 ? 5.402 0.243 9.872 1.00 98.31 89 VAL A N 1
ATOM 654 C CA . VAL A 1 89 ? 5.033 -0.041 8.477 1.00 98.31 89 VAL A CA 1
ATOM 655 C C . VAL A 1 89 ? 5.676 -1.341 8.026 1.00 98.31 89 VAL A C 1
ATOM 657 O O . VAL A 1 89 ? 6.722 -1.732 8.532 1.00 98.31 89 VAL A O 1
ATOM 660 N N . TYR A 1 90 ? 5.058 -2.010 7.060 1.00 98.62 90 TYR A N 1
ATOM 661 C CA . TYR A 1 90 ? 5.674 -3.149 6.386 1.00 98.62 90 TYR A CA 1
ATOM 662 C C . TYR A 1 90 ? 6.416 -2.647 5.150 1.00 98.62 90 TYR A C 1
ATOM 664 O O . TYR A 1 90 ? 5.814 -1.922 4.360 1.00 98.62 90 TYR A O 1
ATOM 672 N N . LEU A 1 91 ? 7.666 -3.054 4.948 1.00 98.19 91 LEU A N 1
ATOM 673 C CA . LEU A 1 91 ? 8.459 -2.788 3.748 1.00 98.19 91 LEU A CA 1
ATOM 674 C C . LEU A 1 91 ? 9.286 -4.030 3.395 1.00 98.19 91 LEU A C 1
ATOM 676 O O . LEU A 1 91 ? 10.151 -4.443 4.170 1.00 98.19 91 LEU A O 1
ATOM 680 N N . ASP A 1 92 ? 9.024 -4.603 2.219 1.00 96.69 92 ASP A N 1
ATOM 681 C CA . ASP A 1 92 ? 9.776 -5.721 1.629 1.00 96.69 92 ASP A CA 1
ATOM 682 C C . ASP A 1 92 ? 10.050 -6.882 2.616 1.00 96.69 92 ASP A C 1
ATOM 684 O O . ASP A 1 92 ? 11.194 -7.299 2.807 1.00 96.69 92 ASP A O 1
ATOM 688 N N . GLY A 1 93 ? 9.009 -7.387 3.290 1.00 96.88 93 GLY A N 1
ATOM 689 C CA . GLY A 1 93 ? 9.115 -8.538 4.206 1.00 96.88 93 GLY A CA 1
ATOM 690 C C . GLY A 1 93 ? 9.375 -8.184 5.669 1.00 96.88 93 GLY A C 1
ATOM 691 O O . GLY A 1 93 ? 9.475 -9.080 6.504 1.00 96.88 93 GLY A O 1
ATOM 692 N N . ARG A 1 94 ? 9.521 -6.898 6.009 1.00 97.69 94 ARG A N 1
ATOM 693 C CA . ARG A 1 94 ? 9.899 -6.463 7.363 1.00 97.69 94 ARG A CA 1
ATOM 694 C C . ARG A 1 94 ? 8.942 -5.418 7.905 1.00 97.69 94 ARG A C 1
ATOM 696 O O . ARG A 1 94 ? 8.563 -4.504 7.183 1.00 97.69 94 ARG A O 1
ATOM 703 N N . ILE A 1 95 ? 8.610 -5.527 9.189 1.00 97.94 95 ILE A N 1
ATOM 704 C CA . ILE A 1 95 ? 7.927 -4.467 9.934 1.00 97.94 95 ILE A CA 1
ATOM 705 C C . ILE A 1 95 ? 8.993 -3.581 10.576 1.00 97.94 95 ILE A C 1
ATOM 707 O O . ILE A 1 95 ? 9.855 -4.078 11.296 1.00 97.94 95 ILE A O 1
ATOM 711 N N . LEU A 1 96 ? 8.941 -2.289 10.280 1.00 97.38 96 LEU A N 1
ATOM 712 C CA . LEU A 1 96 ? 9.919 -1.279 10.682 1.00 97.38 96 LEU A CA 1
ATOM 713 C C . LEU A 1 96 ? 9.197 -0.075 11.276 1.00 97.38 96 LEU A C 1
ATOM 715 O O . LEU A 1 96 ? 8.004 0.113 11.022 1.00 97.38 96 LEU A O 1
ATOM 719 N N . ASP A 1 97 ? 9.921 0.774 11.996 1.00 97.06 97 ASP A N 1
ATOM 720 C CA . ASP A 1 97 ? 9.434 2.119 12.289 1.00 97.06 97 ASP A CA 1
ATOM 721 C C . ASP A 1 97 ? 9.317 2.931 10.999 1.00 97.06 97 ASP A C 1
ATOM 723 O O . ASP A 1 97 ? 10.150 2.845 10.094 1.00 97.06 97 ASP A O 1
ATOM 727 N N . ALA A 1 98 ? 8.259 3.732 10.892 1.00 95.56 98 ALA A N 1
ATOM 728 C CA . ALA A 1 98 ? 7.985 4.537 9.706 1.00 95.56 98 ALA A CA 1
ATOM 729 C C . ALA A 1 98 ? 9.127 5.514 9.391 1.00 95.56 98 ALA A C 1
ATOM 731 O O . ALA A 1 98 ? 9.322 5.863 8.230 1.00 95.56 98 ALA A O 1
ATOM 732 N N . GLU A 1 99 ? 9.879 5.940 10.407 1.00 94.62 99 GLU A N 1
ATOM 733 C CA . GLU A 1 99 ? 11.046 6.815 10.258 1.00 94.62 99 GLU A CA 1
ATOM 734 C C . GLU A 1 99 ? 12.261 6.088 9.654 1.00 94.62 99 GLU A C 1
ATOM 736 O O . GLU A 1 99 ? 13.100 6.718 9.012 1.00 94.62 99 GLU A O 1
ATOM 741 N N . GLU A 1 100 ? 12.340 4.763 9.802 1.00 95.44 100 GLU A N 1
ATOM 742 C CA . GLU A 1 100 ? 13.410 3.924 9.248 1.00 95.44 100 GLU A CA 1
ATOM 743 C C . GLU A 1 100 ? 13.076 3.402 7.841 1.00 95.44 100 GLU A C 1
ATOM 745 O O . GLU A 1 100 ? 13.967 3.065 7.054 1.00 95.44 100 GLU A O 1
ATOM 750 N N . ALA A 1 101 ? 11.787 3.338 7.503 1.00 95.88 101 ALA A N 1
ATOM 751 C CA . ALA A 1 101 ? 11.302 2.844 6.224 1.00 95.88 101 ALA A CA 1
ATOM 752 C C . ALA A 1 101 ? 11.614 3.824 5.077 1.00 95.88 101 ALA A C 1
ATOM 754 O O . ALA A 1 101 ? 10.860 4.753 4.785 1.00 95.88 101 ALA A O 1
ATOM 755 N N . CYS A 1 102 ? 12.730 3.583 4.390 1.00 95.50 102 CYS A N 1
ATOM 756 C CA . CYS A 1 102 ? 13.203 4.410 3.281 1.00 95.50 102 CYS A CA 1
ATOM 757 C C . CYS A 1 102 ? 12.982 3.743 1.916 1.00 95.50 102 CYS A C 1
ATOM 759 O O . CYS A 1 102 ? 13.283 2.564 1.732 1.00 95.50 102 CYS A O 1
ATOM 761 N N . LEU A 1 103 ? 12.562 4.537 0.926 1.00 95.06 103 LEU A N 1
ATOM 762 C CA . LEU A 1 103 ? 12.691 4.191 -0.491 1.00 95.06 103 LEU A CA 1
ATOM 763 C C . LEU A 1 103 ? 13.934 4.869 -1.080 1.00 95.06 103 LEU A C 1
ATOM 765 O O . LEU A 1 103 ? 14.241 6.009 -0.713 1.00 95.06 103 LEU A O 1
ATOM 769 N N . PRO A 1 104 ? 14.655 4.211 -2.000 1.00 95.00 104 PRO A N 1
ATOM 770 C CA . PRO A 1 104 ? 15.787 4.836 -2.659 1.00 95.00 104 PRO A CA 1
ATOM 771 C C . PRO A 1 104 ? 15.312 5.927 -3.634 1.00 95.00 104 PRO A C 1
ATOM 773 O O . PRO A 1 104 ? 14.240 5.837 -4.230 1.00 95.00 104 PRO A O 1
ATOM 776 N N . LEU A 1 105 ? 16.118 6.976 -3.825 1.00 95.69 105 LEU A N 1
ATOM 777 C CA . LEU A 1 105 ? 15.751 8.106 -4.697 1.00 95.69 105 LEU A CA 1
ATOM 778 C C . LEU A 1 105 ? 15.613 7.715 -6.172 1.00 95.69 105 LEU A C 1
ATOM 780 O O . LEU A 1 105 ? 14.933 8.405 -6.926 1.00 95.69 105 LEU A O 1
ATOM 784 N N . ASN A 1 106 ? 16.274 6.634 -6.587 1.00 95.19 106 ASN A N 1
ATOM 785 C CA . ASN A 1 106 ? 16.152 6.090 -7.931 1.00 95.19 106 ASN A CA 1
ATOM 786 C C . ASN A 1 106 ? 14.984 5.104 -8.075 1.00 95.19 106 ASN A C 1
ATOM 788 O O . ASN A 1 106 ? 14.878 4.476 -9.122 1.00 95.19 106 ASN A O 1
ATOM 792 N N . ASP A 1 107 ? 14.105 4.957 -7.083 1.00 95.38 107 ASP A N 1
ATOM 793 C CA . ASP A 1 107 ? 12.889 4.163 -7.239 1.00 95.38 107 ASP A CA 1
ATOM 794 C C . ASP A 1 107 ? 11.998 4.752 -8.353 1.00 95.38 107 ASP A C 1
ATOM 796 O O . ASP A 1 107 ? 11.739 5.955 -8.425 1.00 95.38 107 ASP A O 1
ATOM 800 N N . ARG A 1 108 ? 11.518 3.902 -9.257 1.00 94.06 108 ARG A N 1
ATOM 801 C CA . ARG A 1 108 ? 10.711 4.280 -10.423 1.00 94.06 108 ARG A CA 1
ATOM 802 C C . ARG A 1 108 ? 9.328 4.803 -10.036 1.00 94.06 108 ARG A C 1
ATOM 804 O O . ARG A 1 108 ? 8.771 5.631 -10.758 1.00 94.06 108 ARG A O 1
ATOM 811 N N . GLY A 1 109 ? 8.783 4.357 -8.907 1.00 95.06 109 GLY A N 1
ATOM 812 C CA . GLY A 1 109 ? 7.577 4.919 -8.310 1.00 95.06 109 GLY A CA 1
ATOM 813 C C . GLY A 1 109 ? 7.798 6.360 -7.854 1.00 95.06 109 GLY A C 1
ATOM 814 O O . GLY A 1 109 ? 6.932 7.203 -8.072 1.00 95.06 109 GLY A O 1
ATOM 815 N N . VAL A 1 110 ? 8.981 6.669 -7.315 1.00 96.00 110 VAL A N 1
ATOM 816 C CA . VAL A 1 110 ? 9.372 8.038 -6.934 1.00 96.00 110 VAL A CA 1
ATOM 817 C C . VAL A 1 110 ? 9.654 8.910 -8.163 1.00 96.00 110 VAL A C 1
ATOM 819 O O . VAL A 1 110 ? 9.165 10.034 -8.241 1.00 96.00 110 VAL A O 1
ATOM 822 N N . LEU A 1 111 ? 10.419 8.406 -9.134 1.00 94.50 111 LEU A N 1
ATOM 823 C CA . LEU A 1 111 ? 10.849 9.188 -10.299 1.00 94.50 111 LEU A CA 1
ATOM 824 C C . LEU A 1 111 ? 9.747 9.405 -11.343 1.00 94.50 111 LEU A C 1
ATOM 826 O O . LEU A 1 111 ? 9.697 10.462 -11.972 1.00 94.50 111 LEU A O 1
ATOM 830 N N . PHE A 1 112 ? 8.895 8.403 -11.567 1.00 93.06 112 PHE A N 1
ATOM 831 C CA . PHE A 1 112 ? 7.977 8.365 -12.712 1.00 93.06 112 PHE A CA 1
ATOM 832 C C . PHE A 1 112 ? 6.527 8.057 -12.333 1.00 93.06 112 PHE A C 1
ATOM 834 O O . PHE A 1 112 ? 5.675 7.998 -13.219 1.00 93.06 112 PHE A O 1
ATOM 841 N N . GLY A 1 113 ? 6.235 7.809 -11.053 1.00 94.38 113 GLY A N 1
ATOM 842 C CA . GLY A 1 113 ? 4.938 7.268 -10.648 1.00 94.38 113 GLY A CA 1
ATOM 843 C C . GLY A 1 113 ? 4.690 5.848 -11.173 1.00 94.38 113 GLY A C 1
ATOM 844 O O . GLY A 1 113 ? 3.538 5.433 -11.265 1.00 94.38 113 GLY A O 1
ATOM 845 N N . ASP A 1 114 ? 5.742 5.106 -11.547 1.00 94.50 114 ASP A N 1
ATOM 846 C CA . ASP A 1 114 ? 5.632 3.719 -12.016 1.00 94.50 114 ASP A CA 1
ATOM 847 C C . ASP A 1 114 ? 5.355 2.799 -10.827 1.00 94.50 114 ASP A C 1
ATOM 849 O O . ASP A 1 114 ? 6.254 2.410 -10.077 1.00 94.50 114 ASP A O 1
ATOM 853 N N . GLY A 1 115 ? 4.080 2.499 -10.632 1.00 95.94 115 GLY A N 1
ATOM 854 C CA . GLY A 1 115 ? 3.584 1.725 -9.514 1.00 95.94 115 GLY A CA 1
ATOM 855 C C . GLY A 1 115 ? 2.066 1.775 -9.445 1.00 95.94 115 GLY A C 1
ATOM 856 O O . GLY A 1 115 ? 1.388 2.291 -10.333 1.00 95.94 115 GLY A O 1
ATOM 857 N N . LEU A 1 116 ? 1.527 1.216 -8.373 1.00 98.44 116 LEU A N 1
ATOM 858 C CA . LEU A 1 116 ? 0.099 1.167 -8.101 1.00 98.44 116 LEU A CA 1
ATOM 859 C C . LEU A 1 116 ? -0.141 1.000 -6.604 1.00 98.44 116 LEU A C 1
ATOM 861 O O . LEU A 1 116 ? 0.762 0.648 -5.843 1.00 98.44 116 LEU A O 1
ATOM 865 N N . PHE A 1 117 ? -1.374 1.238 -6.178 1.00 98.62 117 PHE A N 1
ATOM 866 C CA . PHE A 1 117 ? -1.757 1.077 -4.785 1.00 98.62 117 PHE A CA 1
ATOM 867 C C . PHE A 1 117 ? -3.187 0.560 -4.654 1.00 98.62 117 PHE A C 1
ATOM 869 O O . PHE A 1 117 ? -4.022 0.743 -5.537 1.00 98.62 117 PHE A O 1
ATOM 876 N N . GLU A 1 118 ? -3.465 -0.040 -3.505 1.00 98.56 118 GLU A N 1
ATOM 877 C CA . GLU A 1 118 ? -4.803 -0.381 -3.043 1.00 98.56 118 GLU A CA 1
ATOM 878 C C . GLU A 1 118 ? -5.094 0.341 -1.737 1.00 98.56 118 GLU A C 1
ATOM 880 O O . GLU A 1 118 ? -4.214 0.524 -0.898 1.00 98.56 118 GLU A O 1
ATOM 885 N N . THR A 1 119 ? -6.345 0.753 -1.557 1.00 98.19 119 THR A N 1
ATOM 886 C CA . THR A 1 119 ? -6.832 1.337 -0.306 1.00 98.19 119 THR A CA 1
ATOM 887 C C . THR A 1 119 ? -8.009 0.517 0.190 1.00 98.19 119 THR A C 1
ATOM 889 O O . THR A 1 119 ? -8.994 0.343 -0.527 1.00 98.19 119 THR A O 1
ATOM 892 N N . ILE A 1 120 ? -7.896 0.022 1.416 1.00 98.50 120 ILE A N 1
ATOM 893 C CA . ILE A 1 120 ? -8.819 -0.928 2.028 1.00 98.50 120 ILE A CA 1
ATOM 894 C C . ILE A 1 120 ? -9.241 -0.363 3.381 1.00 98.50 120 ILE A C 1
ATOM 896 O O . ILE A 1 120 ? -8.422 0.144 4.148 1.00 98.50 120 ILE A O 1
ATOM 900 N N . ARG A 1 121 ? -10.531 -0.455 3.691 1.00 98.25 121 ARG A N 1
ATOM 901 C CA . ARG A 1 121 ? -11.020 -0.213 5.048 1.00 98.25 121 ARG A CA 1
ATOM 902 C C . ARG A 1 121 ? -10.994 -1.527 5.815 1.00 98.25 121 ARG A C 1
ATOM 904 O O . ARG A 1 121 ? -11.534 -2.520 5.330 1.00 98.25 121 ARG A O 1
ATOM 911 N N . ALA A 1 122 ? -10.420 -1.518 7.010 1.00 98.19 122 ALA A N 1
ATOM 912 C CA . ALA A 1 122 ? -10.578 -2.607 7.959 1.00 98.19 122 ALA A CA 1
ATOM 913 C C . ALA A 1 122 ? -11.584 -2.211 9.037 1.00 98.19 122 ALA A C 1
ATOM 915 O O . ALA A 1 122 ? -11.480 -1.134 9.623 1.00 98.19 122 ALA A O 1
ATOM 916 N N . TYR A 1 123 ? -12.553 -3.083 9.291 1.00 97.94 123 TYR A N 1
ATOM 917 C CA . TYR A 1 123 ? -13.514 -2.923 10.375 1.00 97.94 123 TYR A CA 1
ATOM 918 C C . TYR A 1 123 ? -13.011 -3.706 11.574 1.00 97.94 123 TYR A C 1
ATOM 920 O O . TYR A 1 123 ? -12.906 -4.929 11.486 1.00 97.94 123 TYR A O 1
ATOM 928 N N . ARG A 1 124 ? -12.668 -3.019 12.670 1.00 96.00 124 ARG A N 1
ATOM 929 C CA . ARG A 1 124 ? -12.107 -3.660 13.878 1.00 96.00 124 ARG A CA 1
ATOM 930 C C . ARG A 1 124 ? -10.997 -4.675 13.553 1.00 96.00 124 ARG A C 1
ATOM 932 O O . ARG A 1 124 ? -11.043 -5.828 13.970 1.00 96.00 124 ARG A O 1
ATOM 939 N N . GLY A 1 125 ? -10.061 -4.265 12.698 1.00 93.88 125 GLY A N 1
ATOM 940 C CA . GLY A 1 125 ? -8.922 -5.087 12.278 1.00 93.88 125 GLY A CA 1
ATOM 941 C C . GLY A 1 125 ? -9.199 -6.114 11.181 1.00 93.88 125 GLY A C 1
ATOM 942 O O . GLY A 1 125 ? -8.249 -6.721 10.702 1.00 93.88 125 GLY A O 1
ATOM 943 N N . SER A 1 126 ? -10.448 -6.280 10.735 1.00 97.62 126 SER A N 1
ATOM 944 C CA . SER A 1 126 ? -10.815 -7.178 9.629 1.00 97.62 126 SER A CA 1
ATOM 945 C C . SER A 1 126 ? -10.894 -6.413 8.299 1.00 97.62 126 SER A C 1
ATOM 947 O O . SER A 1 126 ? -11.815 -5.604 8.128 1.00 97.62 126 SER A O 1
ATOM 949 N N . PRO A 1 127 ? -9.967 -6.621 7.343 1.00 97.94 127 PRO A N 1
ATOM 950 C CA . PRO A 1 127 ? -9.986 -5.923 6.059 1.00 97.94 127 PRO A CA 1
ATOM 951 C C . PRO A 1 127 ? -11.209 -6.326 5.226 1.00 97.94 127 PRO A C 1
ATOM 953 O O . PRO A 1 127 ? -11.464 -7.504 4.976 1.00 97.94 127 PRO A O 1
ATOM 956 N N . PHE A 1 128 ? -11.995 -5.348 4.778 1.00 98.31 128 PHE A N 1
ATOM 957 C CA . PHE A 1 128 ? -13.217 -5.626 4.032 1.00 98.31 128 PHE A CA 1
ATOM 958 C C . PHE A 1 128 ? -12.910 -6.093 2.605 1.00 98.31 128 PHE A C 1
ATOM 960 O O . PHE A 1 128 ? -12.326 -5.345 1.823 1.00 98.31 128 PHE A O 1
ATOM 967 N N . ARG A 1 129 ? -13.367 -7.304 2.245 1.00 98.12 129 ARG A N 1
ATOM 968 C CA . ARG A 1 129 ? -13.209 -7.898 0.898 1.00 98.12 129 ARG A CA 1
ATOM 969 C C . A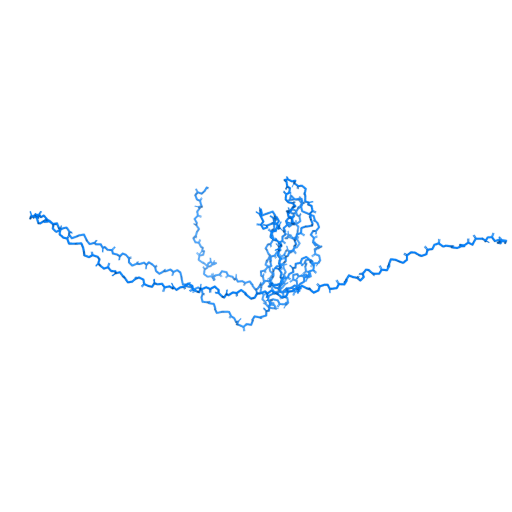RG A 1 129 ? -11.751 -7.911 0.414 1.00 98.12 129 ARG A C 1
ATOM 971 O O . ARG A 1 129 ? -11.465 -7.521 -0.723 1.00 98.12 129 ARG A O 1
ATOM 978 N N . LEU A 1 130 ? -10.837 -8.323 1.297 1.00 98.56 130 LEU A N 1
ATOM 979 C CA . LEU A 1 130 ? -9.396 -8.363 1.032 1.00 98.56 130 LEU A CA 1
ATOM 980 C C . LEU A 1 130 ? -9.063 -9.124 -0.256 1.00 98.56 130 LEU A C 1
ATOM 982 O O . LEU A 1 130 ? -8.323 -8.618 -1.093 1.00 98.56 130 LEU A O 1
ATOM 986 N N . ASP A 1 131 ? -9.684 -10.283 -0.452 1.00 98.44 131 ASP A N 1
ATOM 987 C CA . ASP A 1 131 ? -9.591 -11.119 -1.650 1.00 98.44 131 ASP A CA 1
ATOM 988 C C . ASP A 1 131 ? -9.779 -10.321 -2.952 1.00 98.44 131 ASP A C 1
ATOM 990 O O . ASP A 1 131 ? -8.975 -10.424 -3.882 1.00 98.44 131 ASP A O 1
ATOM 994 N N . ARG A 1 132 ? -10.798 -9.454 -3.007 1.00 98.56 132 ARG A N 1
ATOM 995 C CA . ARG A 1 132 ? -11.092 -8.634 -4.192 1.00 98.56 132 ARG A CA 1
ATOM 996 C C . ARG A 1 132 ? -10.076 -7.520 -4.396 1.00 98.56 132 ARG A C 1
ATOM 998 O O . ARG A 1 132 ? -9.732 -7.215 -5.537 1.00 98.56 132 ARG A O 1
ATOM 1005 N N . HIS A 1 133 ? -9.610 -6.912 -3.310 1.00 98.75 133 HIS A N 1
ATOM 100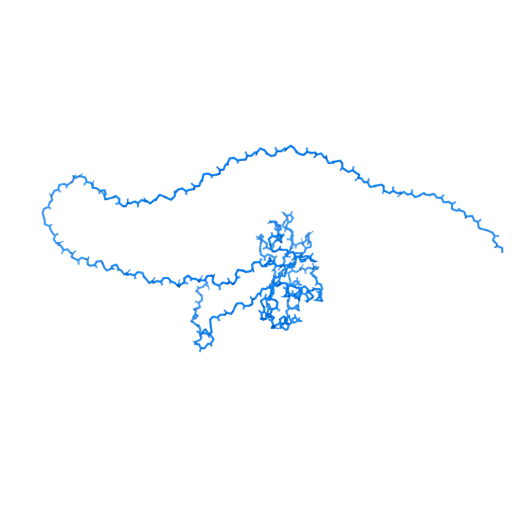6 C CA . HIS A 1 133 ? -8.558 -5.901 -3.370 1.00 98.75 133 HIS A CA 1
ATOM 1007 C C . HIS A 1 133 ? -7.236 -6.508 -3.854 1.00 98.75 133 HIS A C 1
ATOM 1009 O O . HIS A 1 133 ? -6.615 -5.962 -4.762 1.00 98.75 133 HIS A O 1
ATOM 1015 N N . LEU A 1 134 ? -6.845 -7.674 -3.332 1.00 98.69 134 LEU A N 1
ATOM 1016 C CA . LEU A 1 134 ? -5.634 -8.376 -3.760 1.00 98.69 134 LEU A CA 1
ATOM 1017 C C . LEU A 1 134 ? -5.734 -8.864 -5.208 1.00 98.69 134 LEU A C 1
ATOM 1019 O O . LEU A 1 134 ? -4.761 -8.753 -5.952 1.00 98.69 134 LEU A O 1
ATOM 1023 N N . ALA A 1 135 ? -6.904 -9.337 -5.648 1.00 98.56 135 ALA A N 1
ATOM 1024 C CA . ALA A 1 135 ? -7.131 -9.686 -7.050 1.00 98.56 135 ALA A CA 1
ATOM 1025 C C . ALA A 1 135 ? -6.945 -8.472 -7.977 1.00 98.56 135 ALA A C 1
ATOM 1027 O O . ALA A 1 135 ? -6.255 -8.573 -8.993 1.00 98.56 135 ALA A O 1
ATOM 1028 N N . ARG A 1 136 ? -7.496 -7.306 -7.607 1.00 98.50 136 ARG A N 1
ATOM 1029 C CA . ARG A 1 136 ? -7.330 -6.063 -8.376 1.00 98.50 136 ARG A CA 1
ATOM 1030 C C . ARG A 1 136 ? -5.882 -5.572 -8.378 1.00 98.50 136 ARG A C 1
ATOM 1032 O O . ARG A 1 136 ? -5.386 -5.191 -9.436 1.00 98.50 136 ARG A O 1
ATOM 1039 N N . LEU A 1 137 ? -5.190 -5.648 -7.240 1.00 98.62 137 LEU A N 1
ATOM 1040 C CA . LEU A 1 137 ? -3.769 -5.318 -7.147 1.00 98.62 137 LEU A CA 1
ATOM 1041 C C . LEU A 1 137 ? -2.934 -6.205 -8.075 1.00 98.62 137 LEU A C 1
ATOM 1043 O O . LEU A 1 137 ? -2.123 -5.703 -8.846 1.00 98.62 137 LEU A O 1
ATOM 1047 N N . ARG A 1 138 ? -3.156 -7.525 -8.040 1.00 98.25 138 ARG A N 1
ATOM 1048 C CA . ARG A 1 138 ? -2.440 -8.492 -8.884 1.00 98.25 138 ARG A CA 1
ATOM 1049 C C . ARG A 1 138 ? -2.704 -8.263 -10.366 1.00 98.25 138 ARG A C 1
ATOM 1051 O O . ARG A 1 138 ? -1.763 -8.316 -11.156 1.00 98.25 138 ARG A O 1
ATOM 1058 N N . GLU A 1 139 ? -3.943 -7.963 -10.741 1.00 98.44 139 GLU A N 1
ATOM 1059 C CA . GLU A 1 139 ? -4.276 -7.620 -12.122 1.00 98.44 139 GLU A CA 1
ATOM 1060 C C . GLU A 1 139 ? -3.585 -6.321 -12.563 1.00 98.44 139 GLU A C 1
ATOM 1062 O O . GLU A 1 139 ? -2.982 -6.279 -13.634 1.00 98.44 139 GLU A O 1
ATOM 1067 N N . GLY A 1 140 ? -3.566 -5.290 -11.714 1.00 98.12 140 GLY A N 1
ATOM 1068 C CA . GLY A 1 140 ? -2.814 -4.062 -11.976 1.00 98.12 140 GLY A CA 1
ATOM 1069 C C . GLY A 1 140 ? -1.309 -4.315 -12.137 1.00 98.12 140 GLY A C 1
ATOM 1070 O O . GLY A 1 140 ? -0.702 -3.839 -13.097 1.00 98.12 140 GLY A O 1
ATOM 1071 N N . CYS A 1 141 ? -0.714 -5.136 -11.266 1.00 97.19 141 CYS A N 1
ATOM 1072 C CA . CYS A 1 141 ? 0.676 -5.574 -11.399 1.00 97.19 141 CYS A CA 1
ATOM 1073 C C . CYS A 1 141 ? 0.911 -6.287 -12.737 1.00 97.19 141 CYS A C 1
ATOM 1075 O O . CYS A 1 141 ? 1.878 -5.976 -13.429 1.00 97.19 141 CYS A O 1
ATOM 1077 N N . ARG A 1 142 ? 0.013 -7.192 -13.146 1.00 96.88 142 ARG A N 1
ATOM 1078 C CA . ARG A 1 142 ? 0.099 -7.908 -14.428 1.00 96.88 142 ARG A CA 1
ATOM 1079 C C . ARG A 1 142 ? 0.084 -6.944 -15.615 1.00 96.88 142 ARG A C 1
ATOM 1081 O O . ARG A 1 142 ? 0.940 -7.057 -16.492 1.00 96.88 142 ARG A O 1
ATOM 1088 N N . VAL A 1 143 ? -0.844 -5.984 -15.632 1.00 96.62 143 VAL A N 1
ATOM 1089 C CA . VAL A 1 143 ? -0.945 -4.940 -16.672 1.00 96.62 143 VAL A CA 1
ATOM 1090 C C . VAL A 1 143 ? 0.341 -4.117 -16.744 1.00 96.62 143 VAL A C 1
ATOM 1092 O O . VAL A 1 143 ? 0.869 -3.878 -17.831 1.00 96.62 143 VAL A O 1
ATOM 1095 N N . LEU A 1 144 ? 0.890 -3.749 -15.586 1.00 94.06 144 LEU A N 1
ATOM 1096 C CA . LEU A 1 144 ? 2.129 -2.985 -15.482 1.00 94.06 144 LEU A CA 1
ATOM 1097 C C . LEU A 1 144 ? 3.389 -3.836 -15.666 1.00 94.06 144 LEU A C 1
ATOM 1099 O O . LEU A 1 144 ? 4.472 -3.264 -15.728 1.00 94.06 144 LEU A O 1
ATOM 1103 N N . ARG A 1 145 ? 3.283 -5.166 -15.798 1.00 94.00 145 ARG A N 1
ATOM 1104 C CA . ARG A 1 145 ? 4.396 -6.139 -15.861 1.00 94.00 145 ARG A CA 1
ATOM 1105 C C . ARG A 1 145 ? 5.269 -6.177 -14.597 1.00 94.00 145 ARG A C 1
ATOM 1107 O O . ARG A 1 145 ? 6.478 -6.390 -14.678 1.00 94.00 145 ARG A O 1
ATOM 1114 N N . ILE A 1 146 ? 4.676 -5.904 -13.440 1.00 94.75 146 ILE A N 1
ATOM 1115 C CA . ILE A 1 146 ? 5.306 -6.016 -12.122 1.00 94.75 146 ILE A CA 1
ATOM 1116 C C . ILE A 1 146 ? 5.090 -7.442 -11.605 1.00 94.75 146 ILE A C 1
ATOM 1118 O O . ILE A 1 146 ? 3.964 -7.935 -11.570 1.00 94.75 146 ILE A O 1
ATOM 1122 N N . SER A 1 147 ? 6.165 -8.105 -11.189 1.00 93.31 147 SER A N 1
ATOM 1123 C CA . SER A 1 147 ? 6.155 -9.471 -10.654 1.00 93.31 147 SER A CA 1
ATOM 1124 C C . SER A 1 147 ? 6.959 -9.549 -9.362 1.00 93.31 147 SER A C 1
ATOM 1126 O O . SER A 1 147 ? 7.859 -8.742 -9.161 1.00 93.31 147 SER A O 1
ATOM 1128 N N . GLY A 1 148 ? 6.684 -10.550 -8.523 1.00 93.19 148 GLY A N 1
ATOM 1129 C CA . GLY A 1 148 ? 7.422 -10.751 -7.270 1.00 93.19 148 GLY A CA 1
ATOM 1130 C C . GLY A 1 148 ? 6.890 -9.939 -6.089 1.00 93.19 148 GLY A C 1
ATOM 1131 O O . GLY A 1 148 ? 7.647 -9.645 -5.173 1.00 93.19 148 GLY A O 1
ATOM 1132 N N . ILE A 1 149 ? 5.605 -9.567 -6.102 1.00 95.94 149 ILE A N 1
ATOM 1133 C CA . ILE A 1 149 ? 4.944 -9.064 -4.890 1.00 95.94 149 ILE A CA 1
ATOM 1134 C C . ILE A 1 149 ? 4.662 -10.222 -3.908 1.00 95.94 149 ILE A C 1
ATOM 1136 O O . ILE A 1 149 ? 4.466 -11.350 -4.378 1.00 95.94 149 ILE A O 1
ATOM 1140 N N . PRO A 1 150 ? 4.574 -9.948 -2.593 1.00 97.88 150 PRO A N 1
ATOM 1141 C CA . PRO A 1 150 ? 4.249 -10.932 -1.556 1.00 97.88 150 PRO A CA 1
ATOM 1142 C C . PRO A 1 150 ? 3.014 -11.810 -1.823 1.00 97.88 150 PRO A C 1
ATOM 1144 O O . PRO A 1 150 ? 2.113 -11.470 -2.610 1.00 97.88 150 PRO A O 1
ATOM 1147 N N . GLY A 1 151 ? 2.963 -12.959 -1.145 1.00 98.12 151 GLY A N 1
ATOM 1148 C CA . GLY A 1 151 ? 1.801 -13.858 -1.144 1.00 98.12 151 GLY A CA 1
ATOM 1149 C C . GLY A 1 151 ? 0.571 -13.213 -0.492 1.00 98.12 151 GLY A C 1
ATOM 1150 O O . GLY A 1 151 ? 0.699 -12.246 0.248 1.00 98.12 151 GLY A O 1
ATOM 1151 N N . ASN A 1 152 ? -0.639 -13.715 -0.774 1.00 98.31 152 ASN A N 1
ATOM 1152 C CA . ASN A 1 152 ? -1.850 -13.158 -0.147 1.00 98.31 152 ASN A CA 1
ATOM 1153 C C . ASN A 1 152 ? -1.815 -13.309 1.380 1.00 98.31 152 ASN A C 1
ATOM 1155 O O . ASN A 1 152 ? -2.102 -12.341 2.076 1.00 98.31 152 ASN A O 1
ATOM 1159 N N . ASP A 1 153 ? -1.405 -14.482 1.863 1.00 98.31 153 ASP A N 1
ATOM 1160 C CA . ASP A 1 153 ? -1.356 -14.800 3.293 1.00 98.31 153 ASP A CA 1
ATOM 1161 C C . ASP A 1 153 ? -0.356 -13.893 4.026 1.00 98.31 153 ASP A C 1
ATOM 1163 O O . ASP A 1 153 ? -0.695 -13.284 5.032 1.00 98.31 153 ASP A O 1
ATOM 1167 N N . GLU A 1 154 ? 0.834 -13.686 3.454 1.00 98.44 154 GLU A N 1
ATOM 1168 C CA . GLU A 1 154 ? 1.852 -12.766 3.986 1.00 98.44 154 GLU A CA 1
ATOM 1169 C C . GLU A 1 154 ? 1.336 -11.320 4.070 1.00 98.44 154 GLU A C 1
ATOM 1171 O O . GLU A 1 154 ? 1.580 -10.615 5.050 1.00 98.44 154 GLU A O 1
ATOM 1176 N N . ILE A 1 155 ? 0.585 -10.869 3.058 1.00 98.69 155 ILE A N 1
ATOM 1177 C CA . ILE A 1 155 ? -0.024 -9.533 3.068 1.00 98.69 155 ILE A CA 1
ATOM 1178 C C . ILE A 1 155 ? -1.078 -9.434 4.174 1.00 98.69 155 ILE A C 1
ATOM 1180 O O . ILE A 1 155 ? -1.114 -8.435 4.890 1.00 98.69 155 ILE A O 1
ATOM 1184 N N . GLU A 1 156 ? -1.938 -10.441 4.317 1.00 98.56 156 GLU A N 1
ATOM 1185 C CA . GLU A 1 156 ? -2.974 -10.478 5.352 1.00 98.56 156 GLU A CA 1
ATOM 1186 C C . GLU A 1 156 ? -2.363 -10.489 6.761 1.00 98.56 156 GLU A C 1
ATOM 1188 O O . GLU A 1 156 ? -2.731 -9.667 7.605 1.00 98.56 156 GLU A O 1
ATOM 1193 N N . GLU A 1 157 ? -1.356 -11.331 6.989 1.00 98.62 157 GLU A N 1
ATOM 1194 C CA . GLU A 1 157 ? -0.593 -11.390 8.237 1.00 98.62 157 GLU A CA 1
ATOM 1195 C C . GLU A 1 157 ? 0.060 -10.044 8.570 1.00 98.62 157 GLU A C 1
ATOM 1197 O O . GLU A 1 157 ? -0.060 -9.557 9.699 1.00 98.62 157 GLU A O 1
ATOM 1202 N N . ALA A 1 158 ? 0.693 -9.397 7.586 1.00 98.62 158 ALA A N 1
ATOM 1203 C CA . ALA A 1 158 ? 1.301 -8.084 7.762 1.00 98.62 158 ALA A CA 1
ATOM 1204 C C . ALA A 1 158 ? 0.259 -7.004 8.102 1.00 98.62 158 ALA A C 1
ATOM 1206 O O . ALA A 1 158 ? 0.501 -6.178 8.984 1.00 98.62 158 ALA A O 1
ATOM 1207 N N . ILE A 1 159 ? -0.921 -7.018 7.467 1.00 98.69 159 ILE A N 1
ATOM 1208 C CA . ILE A 1 159 ? -2.016 -6.092 7.801 1.00 98.69 159 ILE A CA 1
ATOM 1209 C C . ILE A 1 159 ? -2.461 -6.290 9.254 1.00 98.69 159 ILE A C 1
ATOM 1211 O O . ILE A 1 159 ? -2.613 -5.308 9.984 1.00 98.69 159 ILE A O 1
ATOM 1215 N N . HIS A 1 160 ? -2.648 -7.535 9.697 1.00 98.62 160 HIS A N 1
ATOM 1216 C CA . HIS A 1 160 ? -3.061 -7.829 11.069 1.00 98.62 160 HIS A CA 1
ATOM 1217 C C . HIS A 1 160 ? -1.990 -7.482 12.105 1.00 98.62 160 HIS A C 1
ATOM 1219 O O . HIS A 1 160 ? -2.317 -6.993 13.189 1.00 98.62 160 HIS A O 1
ATOM 1225 N N . ALA A 1 161 ? -0.713 -7.706 11.795 1.00 98.38 161 ALA A N 1
ATOM 1226 C CA . ALA A 1 161 ? 0.392 -7.281 12.646 1.00 98.38 161 ALA A CA 1
ATOM 1227 C C . ALA A 1 161 ? 0.410 -5.753 12.797 1.00 98.38 161 ALA A C 1
ATOM 1229 O O . ALA A 1 161 ? 0.348 -5.253 13.916 1.00 98.38 161 ALA A O 1
ATOM 1230 N N . LEU A 1 162 ? 0.369 -5.010 11.688 1.00 98.44 162 LEU A N 1
ATOM 1231 C CA . LEU A 1 162 ? 0.348 -3.547 11.720 1.00 98.44 162 LEU A CA 1
ATOM 1232 C C . LEU A 1 162 ? -0.907 -2.981 12.396 1.00 98.44 162 LEU A C 1
ATOM 1234 O O . LEU A 1 162 ? -0.825 -1.964 13.075 1.00 98.44 162 LEU A O 1
ATOM 1238 N N . TYR A 1 163 ? -2.069 -3.625 12.248 1.00 98.38 163 TYR A N 1
ATOM 1239 C CA . TYR A 1 163 ? -3.278 -3.214 12.964 1.00 98.38 163 TYR A CA 1
ATOM 1240 C C . TYR A 1 163 ? -3.092 -3.293 14.484 1.00 98.38 163 TYR A C 1
ATOM 1242 O O . TYR A 1 163 ? -3.473 -2.358 15.188 1.00 98.38 163 TYR A O 1
ATOM 1250 N N . ARG A 1 164 ? -2.490 -4.380 14.986 1.00 97.69 164 ARG A N 1
ATOM 1251 C CA . ARG A 1 164 ? -2.221 -4.555 16.421 1.00 97.69 164 ARG A CA 1
ATOM 1252 C C . ARG A 1 164 ? -1.260 -3.497 16.958 1.00 97.69 164 ARG A C 1
ATOM 1254 O O . ARG A 1 164 ? -1.534 -2.948 18.017 1.00 97.69 164 ARG A O 1
ATOM 1261 N N . GLU A 1 165 ? -0.195 -3.196 16.218 1.00 96.75 165 GLU A N 1
ATOM 1262 C CA . GLU A 1 165 ? 0.825 -2.223 16.635 1.00 96.75 165 GLU A CA 1
ATOM 1263 C C . GLU A 1 165 ? 0.337 -0.766 16.538 1.00 96.75 165 GLU A C 1
ATOM 1265 O O . GLU A 1 165 ? 0.583 0.034 17.435 1.00 96.75 165 GLU A O 1
ATOM 1270 N N . ASN A 1 166 ? -0.381 -0.409 15.466 1.00 97.00 166 ASN A N 1
ATOM 1271 C CA . ASN A 1 166 ? -0.667 0.997 15.147 1.00 97.00 166 ASN A CA 1
ATOM 1272 C C . ASN A 1 166 ? -2.067 1.477 15.544 1.00 97.00 166 ASN A C 1
ATOM 1274 O O . ASN A 1 166 ? -2.302 2.685 15.603 1.00 97.00 166 ASN A O 1
ATOM 1278 N N . VAL A 1 167 ? -3.032 0.565 15.687 1.00 96.50 167 VAL A N 1
ATOM 1279 C CA . VAL A 1 167 ? -4.454 0.916 15.843 1.00 96.50 167 VAL A CA 1
ATOM 1280 C C . VAL A 1 167 ? -5.026 0.317 17.120 1.00 96.50 167 VAL A C 1
ATOM 1282 O O . VAL A 1 167 ? -5.623 1.040 17.912 1.00 96.50 167 VAL A O 1
ATOM 1285 N N . GLY A 1 168 ? -4.833 -0.987 17.334 1.00 94.88 168 GLY A N 1
ATOM 1286 C CA . GLY A 1 168 ? -5.308 -1.730 18.505 1.00 94.88 168 GLY A CA 1
ATOM 1287 C C . GLY A 1 168 ? -6.825 -1.953 18.524 1.00 94.88 168 GLY A C 1
ATOM 1288 O O . GLY A 1 168 ? -7.277 -3.095 18.585 1.00 94.88 168 GLY A O 1
ATOM 1289 N N . GLU A 1 169 ? -7.611 -0.880 18.425 1.00 94.88 169 GLU A N 1
ATOM 1290 C CA . GLU A 1 169 ? -9.074 -0.898 18.446 1.00 94.88 169 GLU A CA 1
ATOM 1291 C C . GLU A 1 169 ? -9.680 0.050 17.396 1.00 94.88 169 GLU A C 1
ATOM 1293 O O . GLU A 1 169 ? -9.116 1.081 17.038 1.00 94.88 169 GLU A O 1
ATOM 1298 N N . GLY A 1 170 ? -10.875 -0.289 16.906 1.00 96.12 170 GLY A N 1
ATOM 1299 C CA . GLY A 1 170 ? -11.627 0.538 15.965 1.00 96.12 170 GLY A CA 1
ATOM 1300 C C . GLY A 1 170 ? -11.302 0.248 14.502 1.00 96.12 170 GLY A C 1
ATOM 1301 O O . GLY A 1 170 ? -10.669 -0.753 14.158 1.00 96.12 170 GLY A O 1
ATOM 1302 N N . ASP A 1 171 ? -11.802 1.099 13.614 1.00 97.69 171 ASP A N 1
ATOM 1303 C CA . ASP A 1 171 ? -11.629 0.925 12.174 1.00 97.69 171 ASP A CA 1
ATOM 1304 C C . ASP A 1 171 ? -10.276 1.470 11.710 1.00 97.69 171 ASP A C 1
ATOM 1306 O O . ASP A 1 171 ? -9.777 2.469 12.231 1.00 97.69 171 ASP A O 1
ATOM 1310 N N . ALA A 1 172 ? -9.704 0.844 10.682 1.00 98.12 172 ALA A N 1
ATOM 1311 C CA . ALA A 1 172 ? -8.418 1.239 10.126 1.00 98.12 172 ALA A CA 1
ATOM 1312 C C . ALA A 1 172 ? -8.486 1.548 8.631 1.00 98.12 172 ALA A C 1
ATOM 1314 O O . ALA A 1 172 ? -9.257 0.967 7.861 1.00 98.12 172 ALA A O 1
ATOM 1315 N N . TYR A 1 173 ? -7.614 2.463 8.231 1.00 98.25 173 TYR A N 1
ATOM 1316 C CA . TYR A 1 173 ? -7.216 2.708 6.859 1.00 98.25 173 TYR A CA 1
ATOM 1317 C C . TYR A 1 173 ? -5.987 1.850 6.552 1.00 98.25 173 TYR A C 1
ATOM 1319 O O . TYR A 1 173 ? -4.945 2.015 7.186 1.00 98.25 173 TYR A O 1
ATOM 1327 N N . VAL A 1 174 ? -6.104 0.960 5.572 1.00 98.62 174 VAL A N 1
ATOM 1328 C CA . VAL A 1 174 ? -5.018 0.105 5.085 1.00 98.62 174 VAL A CA 1
ATOM 1329 C C . VAL A 1 174 ? -4.656 0.550 3.674 1.00 98.62 174 VAL A C 1
ATOM 1331 O O . VAL A 1 174 ? -5.528 0.640 2.807 1.00 98.62 174 VAL A O 1
ATOM 1334 N N . ARG A 1 175 ? -3.374 0.806 3.416 1.00 98.62 175 ARG A N 1
ATOM 1335 C CA . ARG A 1 175 ? -2.869 1.091 2.071 1.00 98.62 175 ARG A CA 1
ATOM 1336 C C . ARG A 1 175 ? -1.729 0.159 1.708 1.00 98.62 175 ARG A C 1
ATOM 1338 O O . ARG A 1 175 ? -0.697 0.174 2.369 1.00 98.62 175 ARG A O 1
ATOM 1345 N N . LEU A 1 176 ? -1.922 -0.590 0.628 1.00 98.75 176 LEU A N 1
ATOM 1346 C CA . LEU A 1 176 ? -0.892 -1.397 -0.023 1.00 98.75 176 LEU A CA 1
ATOM 1347 C C . LEU A 1 176 ? -0.313 -0.566 -1.159 1.00 98.75 176 LEU A C 1
ATOM 1349 O O . LEU A 1 176 ? -1.081 -0.003 -1.936 1.00 98.75 176 LEU A O 1
ATOM 1353 N N . THR A 1 177 ? 1.005 -0.482 -1.277 1.00 98.69 177 THR A N 1
ATOM 1354 C CA . THR A 1 177 ? 1.657 0.243 -2.374 1.00 98.69 177 THR A CA 1
ATOM 1355 C C . THR A 1 177 ? 2.761 -0.606 -2.974 1.00 98.69 177 THR A C 1
ATOM 1357 O O . THR A 1 177 ? 3.519 -1.250 -2.252 1.00 98.69 177 THR A O 1
ATOM 1360 N N . VAL A 1 178 ? 2.842 -0.587 -4.301 1.00 98.50 178 VAL A N 1
ATOM 1361 C CA . VAL A 1 178 ? 3.854 -1.294 -5.080 1.00 98.50 178 VAL A CA 1
ATOM 1362 C C . VAL A 1 178 ? 4.524 -0.306 -6.017 1.00 98.50 178 VAL A C 1
ATOM 1364 O O . VAL A 1 178 ? 3.833 0.419 -6.736 1.00 98.50 178 VAL A O 1
ATOM 1367 N N . THR A 1 179 ? 5.851 -0.288 -6.038 1.00 97.44 179 THR A N 1
ATOM 1368 C CA . THR A 1 179 ? 6.630 0.491 -7.010 1.00 97.44 179 THR A CA 1
ATOM 1369 C C . THR A 1 179 ? 7.270 -0.426 -8.044 1.00 97.44 179 THR A C 1
ATOM 1371 O O . THR A 1 179 ? 7.443 -1.627 -7.828 1.00 97.44 179 THR A O 1
ATOM 1374 N N . GLY A 1 180 ? 7.654 0.144 -9.184 1.00 94.56 180 GLY A N 1
ATOM 1375 C CA . GLY A 1 180 ? 8.364 -0.557 -10.249 1.00 94.56 180 GLY A CA 1
ATOM 1376 C C . GLY A 1 180 ? 9.808 -0.952 -9.919 1.00 94.56 180 GLY A C 1
ATOM 1377 O O . GLY A 1 180 ? 10.468 -1.478 -10.814 1.00 94.56 180 GLY A O 1
ATOM 1378 N N . GLY A 1 181 ? 10.289 -0.708 -8.693 1.00 94.31 181 GLY A N 1
ATOM 1379 C CA . GLY A 1 181 ? 11.666 -0.971 -8.277 1.00 94.31 181 GLY A CA 1
ATOM 1380 C C . GLY A 1 181 ? 12.632 0.151 -8.659 1.00 94.31 181 GLY A C 1
ATOM 1381 O O . GLY A 1 181 ? 12.215 1.268 -8.948 1.00 94.31 181 GLY A O 1
ATOM 1382 N N . ASP A 1 182 ? 13.922 -0.146 -8.684 1.00 94.19 182 ASP A N 1
ATOM 1383 C CA . ASP A 1 182 ? 15.001 0.791 -8.953 1.00 94.19 182 ASP A CA 1
ATOM 1384 C C . ASP A 1 182 ? 15.134 1.084 -10.459 1.00 94.19 182 ASP A C 1
ATOM 1386 O O . ASP A 1 182 ? 15.009 0.219 -11.329 1.00 94.19 182 ASP A O 1
ATOM 1390 N N . PHE A 1 183 ? 15.409 2.342 -10.782 1.00 92.12 183 PHE A N 1
ATOM 1391 C CA . PHE A 1 183 ? 15.767 2.787 -12.118 1.00 92.12 183 PHE A CA 1
ATOM 1392 C C . PHE A 1 183 ? 17.264 2.577 -12.356 1.00 92.12 183 PHE A C 1
ATOM 1394 O O . PHE A 1 183 ? 18.099 3.091 -11.609 1.00 92.12 183 PHE A O 1
ATOM 1401 N N . ASP A 1 184 ? 17.597 1.869 -13.435 1.00 89.38 184 ASP A N 1
ATOM 1402 C CA . ASP A 1 184 ? 18.976 1.558 -13.834 1.00 89.38 184 ASP A CA 1
ATOM 1403 C C . ASP A 1 184 ? 19.635 2.626 -14.723 1.00 89.38 184 ASP A C 1
AT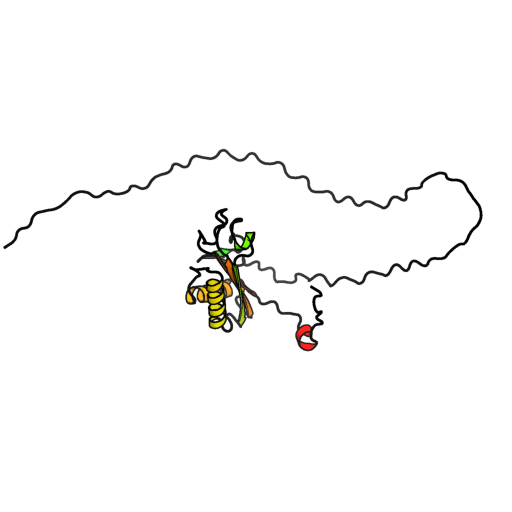OM 1405 O O . ASP A 1 184 ? 20.762 2.446 -15.180 1.00 89.38 184 ASP A O 1
ATOM 1409 N N . GLY A 1 185 ? 18.951 3.744 -14.989 1.00 86.25 185 GLY A N 1
ATOM 1410 C CA . GLY A 1 185 ? 19.466 4.804 -15.859 1.00 86.25 185 GLY A CA 1
ATOM 1411 C C . GLY A 1 185 ? 19.212 4.580 -17.351 1.00 86.25 185 GLY A C 1
ATOM 1412 O O . GLY A 1 185 ? 19.520 5.460 -18.156 1.00 86.25 185 GLY A O 1
ATOM 1413 N N . THR A 1 186 ? 18.645 3.440 -17.751 1.00 83.75 186 THR A N 1
ATOM 1414 C CA . THR A 1 186 ? 18.431 3.101 -19.161 1.00 83.75 186 THR A CA 1
ATOM 1415 C C . THR A 1 186 ? 17.011 3.423 -19.625 1.00 83.75 186 THR A C 1
ATOM 1417 O O . THR A 1 186 ? 16.073 3.534 -18.843 1.00 83.75 186 THR A O 1
ATOM 1420 N N . ARG A 1 187 ? 16.806 3.551 -20.941 1.00 76.12 187 ARG A N 1
ATOM 1421 C CA . ARG A 1 187 ? 15.457 3.705 -21.528 1.00 76.12 187 ARG A CA 1
ATOM 1422 C C . ARG A 1 187 ? 14.750 2.365 -21.753 1.00 76.12 187 ARG A C 1
ATOM 1424 O O . ARG A 1 187 ? 13.776 2.314 -22.503 1.00 76.12 187 ARG A O 1
ATOM 1431 N N . ASN A 1 188 ? 15.264 1.283 -21.172 1.00 75.88 188 ASN A N 1
ATOM 1432 C CA . ASN A 1 188 ? 14.689 -0.034 -21.362 1.00 75.88 188 ASN A CA 1
ATOM 1433 C C . ASN A 1 188 ? 13.354 -0.146 -20.609 1.00 75.88 188 ASN A C 1
ATOM 1435 O O . ASN A 1 188 ? 13.181 0.381 -19.512 1.00 75.88 188 ASN A O 1
ATOM 1439 N N . LEU A 1 189 ? 12.393 -0.825 -21.231 1.00 72.62 189 LEU A N 1
ATOM 1440 C CA . LEU A 1 189 ? 11.082 -1.094 -20.643 1.00 72.62 189 LEU A CA 1
ATOM 1441 C C . LEU A 1 189 ? 11.100 -2.348 -19.761 1.00 72.62 189 LEU A C 1
ATOM 1443 O O . LEU A 1 189 ? 10.158 -2.576 -19.003 1.00 72.62 189 LEU A O 1
ATOM 1447 N N . THR A 1 190 ? 12.137 -3.184 -19.870 1.00 78.00 190 THR A N 1
ATOM 1448 C CA . THR A 1 190 ? 12.320 -4.324 -18.969 1.00 78.00 190 THR A CA 1
ATOM 1449 C C . THR A 1 190 ? 12.805 -3.839 -17.613 1.00 78.00 190 THR A C 1
ATOM 1451 O O . THR A 1 190 ? 13.776 -3.088 -17.538 1.00 78.00 190 THR A O 1
ATOM 1454 N N . ARG A 1 191 ? 12.160 -4.305 -16.542 1.00 80.88 191 ARG A N 1
ATOM 1455 C CA . ARG A 1 191 ? 12.608 -4.025 -15.177 1.00 80.88 191 ARG A CA 1
ATOM 1456 C C . ARG A 1 191 ? 13.873 -4.817 -14.872 1.00 80.88 191 ARG A C 1
ATOM 1458 O O . ARG A 1 191 ? 13.932 -6.014 -15.142 1.00 80.88 191 ARG A O 1
ATOM 1465 N N . SER A 1 192 ? 14.861 -4.136 -14.312 1.00 79.88 192 SER A N 1
ATOM 1466 C CA . SER A 1 192 ? 16.156 -4.697 -13.920 1.00 79.88 192 SER A CA 1
ATOM 1467 C C . SER A 1 192 ? 16.256 -4.989 -12.421 1.00 79.88 192 SER A C 1
ATOM 1469 O O . SER A 1 192 ? 17.198 -5.655 -11.999 1.00 79.88 192 SER A O 1
ATOM 1471 N N . SER A 1 193 ? 15.273 -4.564 -11.622 1.00 89.38 193 SER A N 1
ATOM 1472 C CA . SER A 1 193 ? 15.191 -4.848 -10.188 1.00 89.38 193 SER A CA 1
ATOM 1473 C C . SER A 1 193 ? 13.835 -5.445 -9.798 1.00 89.38 193 SER A C 1
ATOM 1475 O O . SER A 1 193 ? 12.844 -5.332 -10.525 1.00 89.38 193 SER A O 1
ATOM 1477 N N . ALA A 1 194 ? 13.782 -6.030 -8.600 1.00 92.81 194 ALA A N 1
ATOM 1478 C CA . ALA A 1 194 ? 12.526 -6.391 -7.952 1.00 92.81 194 ALA A CA 1
ATOM 1479 C C . ALA A 1 194 ? 11.689 -5.130 -7.635 1.00 92.81 194 ALA A C 1
ATOM 1481 O O . ALA A 1 194 ? 12.275 -4.061 -7.420 1.00 92.81 194 ALA A O 1
ATOM 1482 N N . PRO A 1 195 ? 10.346 -5.231 -7.612 1.00 96.25 195 PRO A N 1
ATOM 1483 C CA . PRO A 1 195 ? 9.496 -4.149 -7.130 1.00 96.25 195 PRO A CA 1
ATOM 1484 C C . PRO A 1 195 ? 9.678 -3.932 -5.628 1.00 96.25 195 PRO A C 1
ATOM 1486 O O . PRO A 1 195 ? 10.079 -4.849 -4.912 1.00 96.25 195 PRO A O 1
ATOM 1489 N N . ARG A 1 196 ? 9.309 -2.744 -5.143 1.00 97.44 196 ARG A N 1
ATOM 1490 C CA . ARG A 1 196 ? 9.140 -2.501 -3.704 1.00 97.44 196 ARG A CA 1
ATOM 1491 C C . ARG A 1 196 ? 7.686 -2.684 -3.332 1.00 97.44 196 ARG A C 1
ATOM 1493 O O . ARG A 1 196 ? 6.804 -2.258 -4.080 1.00 97.44 196 ARG A O 1
ATOM 1500 N N . PHE A 1 197 ? 7.432 -3.277 -2.176 1.00 98.44 197 PHE A N 1
ATOM 1501 C CA . PHE A 1 197 ? 6.091 -3.453 -1.642 1.00 98.44 197 PHE A CA 1
ATOM 1502 C C . PHE A 1 197 ? 6.042 -2.978 -0.196 1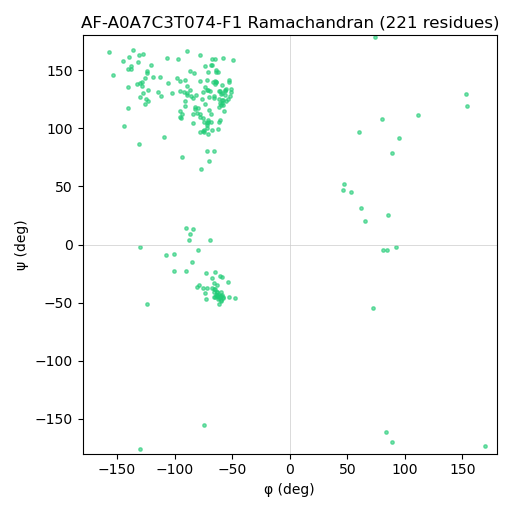.00 98.44 197 PHE A C 1
ATOM 1504 O O . PHE A 1 197 ? 6.811 -3.441 0.649 1.00 98.44 197 PHE A O 1
ATOM 1511 N N . PHE A 1 198 ? 5.097 -2.092 0.110 1.00 98.50 198 PHE A N 1
ATOM 1512 C CA . PHE A 1 198 ? 4.904 -1.615 1.472 1.00 98.50 198 PHE A CA 1
ATOM 1513 C C . PHE A 1 198 ? 3.437 -1.463 1.861 1.00 98.50 198 PHE A C 1
ATOM 1515 O O . PHE A 1 198 ? 2.567 -1.202 1.024 1.00 98.50 198 PHE A O 1
ATOM 1522 N N . ILE A 1 199 ? 3.175 -1.622 3.159 1.00 98.81 199 ILE A N 1
ATOM 1523 C CA . ILE A 1 199 ? 1.845 -1.508 3.760 1.00 98.81 199 ILE A CA 1
ATOM 1524 C C . ILE A 1 199 ? 1.877 -0.454 4.858 1.00 98.81 199 ILE A C 1
ATOM 1526 O O . ILE A 1 199 ? 2.737 -0.474 5.737 1.00 98.81 199 ILE A O 1
ATOM 1530 N N . MET A 1 200 ? 0.881 0.426 4.832 1.00 98.38 200 MET A N 1
ATOM 1531 C CA . MET A 1 200 ? 0.571 1.330 5.933 1.00 98.38 200 MET A CA 1
ATOM 1532 C C . MET A 1 200 ? -0.796 0.973 6.506 1.00 98.38 200 MET A C 1
ATOM 1534 O O . MET A 1 200 ? -1.769 0.877 5.757 1.00 98.38 200 MET A O 1
ATOM 1538 N N . VAL A 1 201 ? -0.883 0.844 7.828 1.00 98.44 201 VAL A N 1
ATOM 1539 C CA . VAL A 1 201 ? -2.152 0.707 8.552 1.00 98.44 201 VAL A CA 1
ATOM 1540 C C . VAL A 1 201 ? -2.212 1.796 9.607 1.00 98.44 201 VAL A C 1
ATOM 1542 O O . VAL A 1 201 ? -1.294 1.914 10.413 1.00 98.44 201 VAL A O 1
ATOM 1545 N N . LYS A 1 202 ? -3.270 2.605 9.591 1.00 97.06 202 LYS A N 1
ATOM 1546 C CA . LYS A 1 202 ? -3.482 3.680 10.568 1.00 97.06 202 LYS A CA 1
ATOM 1547 C C . LYS A 1 202 ? -4.952 3.766 10.982 1.00 97.06 202 LYS A C 1
ATOM 1549 O O . LYS A 1 202 ? -5.800 3.280 10.226 1.00 97.06 202 LYS A O 1
ATOM 1554 N N . PRO A 1 203 ? -5.281 4.412 12.114 1.00 97.12 203 PRO A N 1
ATOM 1555 C CA . PRO A 1 203 ? -6.670 4.656 12.488 1.00 97.12 203 PRO A CA 1
ATOM 1556 C C . PRO A 1 203 ? -7.443 5.349 11.358 1.00 97.12 203 PRO A C 1
ATOM 1558 O O . PRO A 1 203 ? -6.913 6.221 10.659 1.00 97.12 203 PRO A O 1
ATOM 1561 N N . LEU A 1 204 ? -8.691 4.934 11.138 1.00 95.31 204 LEU A N 1
ATOM 1562 C CA . LEU A 1 204 ? -9.536 5.530 10.113 1.00 95.31 204 LEU A CA 1
ATOM 1563 C C . LEU A 1 204 ? -10.092 6.874 10.594 1.00 95.31 204 LEU A C 1
ATOM 1565 O O . LEU A 1 204 ? -10.999 6.930 11.420 1.00 95.31 204 LEU A O 1
ATOM 1569 N N . GLU A 1 205 ? -9.609 7.959 10.000 1.00 90.38 205 GLU A N 1
ATOM 1570 C CA . GLU A 1 205 ? -10.208 9.285 10.153 1.00 90.38 205 GLU A CA 1
ATOM 1571 C C . GLU A 1 205 ? -11.367 9.449 9.161 1.00 90.38 205 GLU A C 1
ATOM 1573 O O . GLU A 1 205 ? -11.172 9.469 7.943 1.00 90.38 205 GLU A O 1
ATOM 1578 N N . GLY A 1 206 ? -12.590 9.537 9.682 1.00 87.06 206 GLY A N 1
ATOM 1579 C CA . GLY A 1 206 ? -13.784 9.777 8.875 1.00 87.06 206 GLY A CA 1
ATOM 1580 C C . GLY A 1 206 ? -13.940 11.239 8.451 1.00 87.06 206 GLY A C 1
ATOM 1581 O O . GLY A 1 206 ? -13.363 12.153 9.038 1.00 87.06 206 GLY A O 1
ATOM 1582 N N . TYR A 1 207 ? -14.783 11.472 7.444 1.00 89.88 207 TYR A N 1
ATOM 1583 C CA . TYR A 1 207 ? -15.309 12.810 7.177 1.00 89.88 207 TYR A CA 1
ATOM 1584 C C . TYR A 1 207 ? -16.256 13.272 8.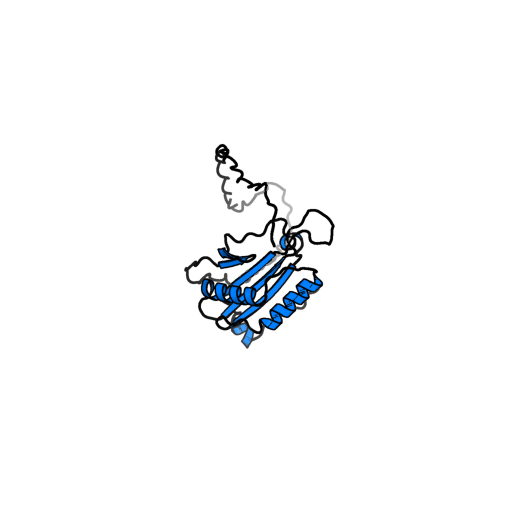295 1.00 89.88 207 TYR A C 1
ATOM 1586 O O . TYR A 1 207 ? -16.885 12.422 8.935 1.00 89.88 207 TYR A O 1
ATOM 1594 N N . PRO A 1 208 ? -16.407 14.596 8.496 1.00 92.19 208 PRO A N 1
ATOM 1595 C CA . PRO A 1 208 ? -17.397 15.139 9.416 1.00 92.19 208 PRO A CA 1
ATOM 1596 C C . PRO A 1 208 ? -18.802 14.551 9.156 1.00 92.19 208 PRO A C 1
ATOM 1598 O O . PRO A 1 208 ? -19.206 14.459 7.988 1.00 92.19 208 PRO A O 1
ATOM 1601 N N . PRO A 1 209 ? -19.550 14.115 10.191 1.00 91.69 209 PRO A N 1
ATOM 1602 C CA . PRO A 1 209 ? -20.838 13.431 10.033 1.00 91.69 209 PRO A CA 1
ATOM 1603 C C . PRO A 1 209 ? -21.862 14.185 9.171 1.00 91.69 209 PRO A C 1
ATOM 1605 O O . PRO A 1 209 ? -22.657 13.579 8.449 1.00 91.69 209 PRO A O 1
ATOM 1608 N N . GLU A 1 210 ? -21.827 15.514 9.205 1.00 94.75 210 GLU A N 1
ATOM 1609 C CA . GLU A 1 210 ? -22.691 16.393 8.428 1.00 94.75 210 GLU A CA 1
ATOM 1610 C C . GLU A 1 210 ? -22.543 16.206 6.913 1.00 94.75 210 GLU A C 1
ATOM 1612 O O . GLU A 1 210 ? -23.520 16.418 6.193 1.00 94.75 210 GLU A O 1
ATOM 1617 N N . PHE A 1 211 ? -21.380 15.754 6.422 1.00 94.88 211 PHE A N 1
ATOM 1618 C CA . PHE A 1 211 ? -21.171 15.483 4.995 1.00 94.88 211 PHE A CA 1
ATOM 1619 C C . PHE A 1 211 ? -22.040 14.319 4.514 1.00 94.88 211 PHE A C 1
ATOM 1621 O O . PHE A 1 211 ? -22.520 14.343 3.383 1.00 94.88 211 PHE A O 1
ATOM 1628 N N . TYR A 1 212 ? -22.295 13.329 5.372 1.00 93.06 212 TYR A N 1
ATOM 1629 C CA . TYR A 1 212 ? -23.159 12.194 5.040 1.00 93.06 212 TYR A CA 1
ATOM 1630 C C . TYR A 1 212 ? -24.644 12.552 5.137 1.00 93.06 212 TYR A C 1
ATOM 1632 O O . TYR A 1 2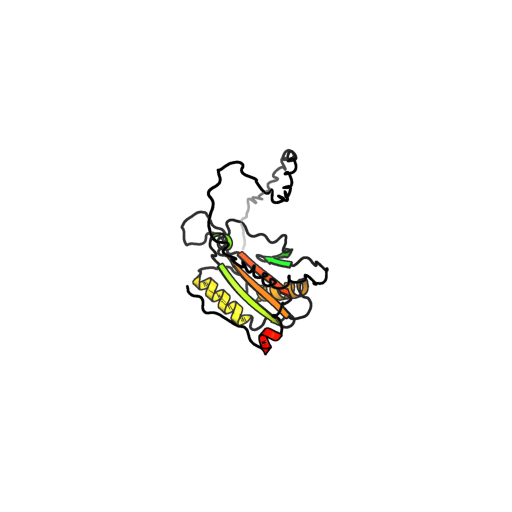12 ? -25.443 12.060 4.347 1.00 93.06 212 TYR A O 1
ATOM 1640 N N . GLY A 1 213 ? -25.018 13.415 6.089 1.00 95.19 213 GLY A N 1
ATOM 1641 C CA . GLY A 1 213 ? -26.415 13.808 6.301 1.00 95.19 213 GLY A CA 1
ATOM 1642 C C . GLY A 1 213 ? -26.922 14.881 5.333 1.00 95.19 213 GLY A C 1
ATOM 1643 O O . GLY A 1 213 ? -28.082 14.846 4.934 1.00 95.19 213 GLY A O 1
ATOM 1644 N N . ARG A 1 214 ? -26.072 15.847 4.958 1.00 95.62 214 ARG A N 1
ATOM 1645 C CA . ARG A 1 214 ? -26.449 16.990 4.100 1.00 95.62 214 ARG A CA 1
ATOM 1646 C C . ARG A 1 214 ? -25.894 16.901 2.680 1.00 95.62 214 ARG A C 1
ATOM 1648 O O . ARG A 1 214 ? -26.277 17.703 1.831 1.00 95.62 214 ARG A O 1
ATOM 1655 N N . GLY A 1 215 ? -25.002 15.947 2.427 1.00 95.00 215 GLY A N 1
ATOM 1656 C CA . GLY A 1 215 ? -24.236 15.875 1.192 1.00 95.00 215 GLY A CA 1
ATOM 1657 C C . GLY A 1 215 ? -23.129 16.930 1.126 1.00 95.00 215 GLY A C 1
ATOM 1658 O O . GLY A 1 215 ? -22.952 17.762 2.018 1.00 95.00 215 GLY A O 1
ATOM 1659 N N . VAL A 1 216 ? -22.375 16.892 0.031 1.00 96.19 216 VAL A N 1
ATOM 1660 C CA . VAL A 1 216 ? -21.290 17.833 -0.265 1.00 96.19 216 VAL A CA 1
ATOM 1661 C C . VAL A 1 216 ? -21.538 18.500 -1.612 1.00 96.19 216 VAL A C 1
ATOM 1663 O O . VAL A 1 216 ? -22.098 17.895 -2.526 1.00 96.19 216 VAL A O 1
ATOM 1666 N N . ARG A 1 217 ? -21.119 19.760 -1.751 1.00 95.81 217 ARG A N 1
ATOM 1667 C CA . ARG A 1 217 ? -21.146 20.448 -3.045 1.00 95.81 217 ARG A CA 1
ATOM 1668 C C . ARG A 1 217 ? -19.923 20.028 -3.851 1.00 95.81 217 ARG A C 1
ATOM 1670 O O . ARG A 1 217 ? -18.804 20.129 -3.359 1.00 95.81 217 ARG A O 1
ATOM 1677 N N . VAL A 1 218 ? -20.145 19.606 -5.089 1.00 96.06 218 VAL A N 1
ATOM 1678 C CA . VAL A 1 218 ? -19.088 19.246 -6.039 1.00 96.06 218 VAL A CA 1
ATOM 1679 C C . VAL A 1 218 ? -19.189 20.122 -7.284 1.00 96.06 218 VAL A C 1
ATOM 1681 O O . VAL A 1 218 ? -20.268 20.619 -7.608 1.00 96.06 218 VAL A O 1
ATOM 1684 N N . THR A 1 219 ? -18.068 20.304 -7.977 1.00 96.75 219 THR A N 1
ATOM 1685 C CA . THR A 1 219 ? -17.981 21.058 -9.23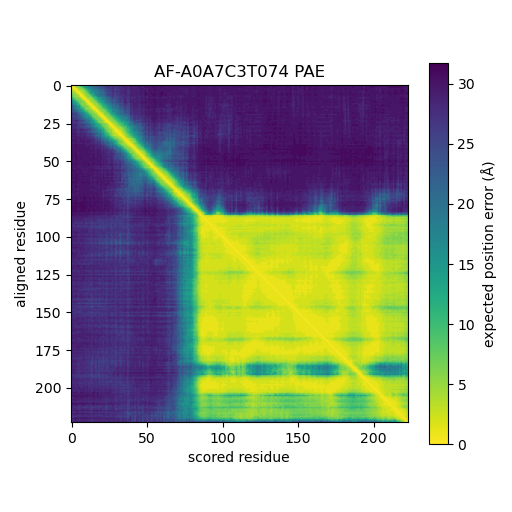4 1.00 96.75 219 THR A CA 1
ATOM 1686 C C . THR A 1 219 ? -17.335 20.172 -10.292 1.00 96.75 219 THR A C 1
ATOM 1688 O O . THR A 1 219 ? -16.425 19.403 -9.982 1.00 96.75 219 THR A O 1
ATOM 1691 N N . VAL A 1 220 ? -17.796 20.280 -11.540 1.00 96.88 220 VAL A N 1
ATOM 1692 C CA . VAL A 1 220 ? -17.160 19.611 -12.681 1.00 96.88 220 VAL A CA 1
ATOM 1693 C C . VAL A 1 220 ? -15.903 20.386 -13.056 1.00 96.88 220 VAL A C 1
ATOM 1695 O O . VAL A 1 220 ? -15.958 21.596 -13.274 1.00 96.88 220 VAL A O 1
ATOM 1698 N N . SER A 1 221 ? -14.768 19.692 -13.097 1.00 95.12 221 SER A N 1
ATOM 1699 C CA . SER A 1 221 ? -13.509 20.288 -13.535 1.00 95.12 221 SER A CA 1
ATOM 1700 C C . SER A 1 221 ? -13.600 20.698 -15.007 1.00 95.12 221 SER A C 1
ATOM 1702 O O . SER A 1 221 ? -14.170 19.962 -15.806 1.00 95.12 221 SER A O 1
ATOM 1704 N N . SER A 1 222 ? -13.043 21.854 -15.370 1.00 91.31 222 SER A N 1
ATOM 1705 C CA . SER A 1 222 ? -13.101 22.403 -16.734 1.00 91.31 222 SER A CA 1
ATOM 1706 C C . SER A 1 222 ? -11.938 21.969 -17.636 1.00 91.31 222 SER A C 1
ATOM 1708 O O . SER A 1 222 ? -11.689 22.631 -18.642 1.00 91.31 222 SER A O 1
ATOM 1710 N N . VAL A 1 223 ? -11.173 20.952 -17.223 1.00 71.25 223 VAL A N 1
ATOM 1711 C CA . VAL A 1 223 ? -10.040 20.401 -17.993 1.00 71.25 223 VAL A CA 1
ATOM 1712 C C . VAL A 1 223 ? -10.514 19.517 -19.130 1.00 71.25 223 VAL A C 1
ATOM 1714 O O . VAL A 1 223 ? -11.454 18.726 -18.895 1.00 71.25 223 VAL A O 1
#

Solvent-accessible surface area (backbone atoms only — not comparable to full-atom values): 15024 Å² total; per-residue (Å²): 138,84,85,89,83,84,87,88,87,79,88,80,79,83,74,83,81,84,77,80,86,77,83,77,82,80,80,78,84,78,82,82,78,84,77,87,77,86,78,85,79,75,89,74,84,82,82,81,86,87,81,82,90,78,88,87,81,81,92,75,86,76,80,78,78,79,76,79,76,78,82,70,80,78,78,81,77,84,83,65,84,92,66,84,68,76,49,47,27,40,48,75,92,40,79,39,46,51,92,72,66,76,80,63,83,51,22,27,31,77,70,69,59,37,55,54,72,48,80,41,54,18,58,66,63,45,59,60,65,49,70,59,52,52,50,51,50,52,49,51,28,55,76,72,70,53,62,86,72,80,55,71,65,59,51,51,52,49,51,47,52,32,30,57,76,46,44,71,66,53,44,28,38,35,35,45,40,37,28,50,14,53,57,86,86,64,94,66,88,71,74,89,45,66,47,44,44,36,38,44,40,37,62,54,80,75,77,66,70,61,47,76,77,72,51,75,91,82,79,85,77,91,124

Sequence (223 aa):
MSPGWCAPHALMACRPATLDAQAHPARKAQPPRPQGRVIHSSAGIARFPGMNRLPGSIILLTRICITAGTPGPPEREKNGPEARGEMKVYLDGRILDAEEACLPLNDRGVLFGDGLFETIRAYRGSPFRLDRHLARLREGCRVLRISGIPGNDEIEEAIHALYRENVGEGDAYVRLTVTGGDFDGTRNLTRSSAPRFFIMVKPLEGYPPEFYGRGVRVTVSSV

Secondary structure (DSSP, 8-state):
----------------------PPPPPPPPPPPPPPP---------PPP-----------------PPPPPPPPP---------PPPEEEETTEEEETTT----TTBHHHHH--EEEEEEEEETTEETTHHHHHHHHHHHHHHHT---PPPHHHHHHHHHHHHHHHTSSS-EEEEEEEE--B--SS--SS--SPPEEEEEEEE--PPPHHHHHH---------

Mean predicted aligned error: 17.53 Å

Foldseek 3Di:
DDDDDDDDDDDDDDDDDDDDDDDDDDDDDDDDDDDDDDDPDDDDDDDDDDDDDDDDDDDDPPPPPPPDDDDDDDDPDPPDDPDCLQQWKDKPLDIDRPVPDDDDCQFCCNVPVAWDKFKFKAFFLRTPPLVVRVVVRVVVCVVSVADDDDDSVSVSVRSSVSCCRAPVGGMKIKMKIKTLGGDPPDPDSDRPDHIMIMMGIHHDDDDDPVCVVVNDDDDDDPD

Radius of gyration: 32.2 Å; Cα contacts (8 Å, |Δi|>4): 224; chains: 1; bounding box: 67×137×44 Å